Protein AF-A0A812PWH4-F1 (afdb_monomer_lite)

Sequence (261 aa):
SCRGNVSCSTFQIVESQAGTLECWQGTGYDCFQKRKEVKVRAAKRFMRGRYRVLKDLRGFEVTGLQYAFSKTALGSDVEEAVKMCNHTCLSSLQCQAWRYSTGDGCWFDRGELAYPPTTDTFIQGTEAAALVVAGAYVQRICEVPQDLHEHVATTTIMPAMSTPPLMTPPPIAEVSIPIINATALPKPVLPAAHTKADQFPSTSLPSSSSKPTTTAMPTSTLPNASHAVLPRARAGAGAHVHDAVGEADKFPGSFLRVLTS

Secondary structure (DSSP, 8-state):
-TTS-TT-SEEEEEE-TTS-EEEEEES---TTSPPTT-EEEEEEEPP-SEEEEEEE-TTEEETT-EEEEETTTTTT-HHHHHHHHHHHHHHSTT--EEEEETTTEEEE-SS-S-SS--TTTEEESSHHHHTEEEEEEEEEE----HHHHHHHTT-------PPPP--PPPP-----------PPPPPP-PPP-----PPPP--PPPP---PPP--PPPPPP-PPPPPPP--------------------------EEE---

Organism: Symbiodinium pilosum (NCBI:txid2952)

Foldseek 3Di:
DLPPDPQFFKWWFKQFPVRATWIWTDLDAPVLDDDPTIHTPDMDGDQDADKDFPDKLQQWDFPQWDDRDFLPSPNVPVVVQQVVLVSSQRSGPLWQKWWAFNPGGITIHNNRADPPHDCVGTDGDDPRSNRTPTMTGMDGDDDDPVVVVVVVVPPPPDPDDPDDDDDDDDDDDDDDDDDDDDDDDDDDDDDDDPDDDDDDDDDDDDDDDDDDDDDDDDDDDDDDDDDDDDDDDDDDDDDDDDDDDDDDDDDDPDIDIDRDD

Radius of gyration: 31.44 Å; chains: 1; bounding box: 81×88×68 Å

pLDDT: mean 73.81, std 22.72, range [28.84, 98.69]

Structure (mmCIF, N/CA/C/O backbone):
data_AF-A0A812PWH4-F1
#
_entry.id   AF-A0A812PWH4-F1
#
loop_
_atom_site.group_PDB
_atom_site.id
_atom_site.type_symbol
_atom_site.label_atom_id
_atom_site.label_alt_id
_atom_site.label_comp_id
_atom_site.label_asym_id
_atom_site.label_entity_id
_atom_site.label_seq_id
_atom_site.pdbx_PDB_ins_code
_atom_site.Cartn_x
_atom_site.Cartn_y
_atom_site.Cartn_z
_atom_site.occupancy
_atom_site.B_iso_or_equiv
_atom_site.auth_seq_id
_atom_site.auth_comp_id
_atom_site.auth_asym_id
_atom_site.auth_atom_id
_atom_site.pdbx_PDB_model_num
ATOM 1 N N . SER A 1 1 ? -22.205 -4.329 12.450 1.00 76.50 1 SER A N 1
ATOM 2 C CA . SER A 1 1 ? -21.042 -4.984 13.099 1.00 76.50 1 SER A CA 1
ATOM 3 C C . SER A 1 1 ? -19.773 -4.747 12.288 1.00 76.50 1 SER A C 1
ATOM 5 O O . SER A 1 1 ? -19.783 -5.017 11.092 1.00 76.50 1 SER A O 1
ATOM 7 N N . CYS A 1 2 ? -18.671 -4.306 12.919 1.00 80.31 2 CYS A N 1
ATOM 8 C CA . CYS A 1 2 ? -17.386 -4.073 12.234 1.00 80.31 2 CYS A CA 1
ATOM 9 C C . CYS A 1 2 ? -16.782 -5.307 11.561 1.00 80.31 2 CYS A C 1
ATOM 11 O O . CYS A 1 2 ? -15.943 -5.171 10.676 1.00 80.31 2 CYS A O 1
ATOM 13 N N . ARG A 1 3 ? -17.178 -6.506 11.992 1.00 81.00 3 ARG A N 1
ATOM 14 C CA . ARG A 1 3 ? -16.607 -7.764 11.503 1.00 81.00 3 ARG A CA 1
ATOM 15 C C . ARG A 1 3 ? -17.321 -8.317 10.269 1.00 81.00 3 ARG A C 1
ATOM 17 O O . ARG A 1 3 ? -16.759 -9.167 9.596 1.00 81.00 3 ARG A O 1
ATOM 24 N N . GLY A 1 4 ? -18.531 -7.838 9.966 1.00 84.62 4 GLY A N 1
ATOM 25 C CA . GLY A 1 4 ? -19.351 -8.383 8.876 1.00 84.62 4 GLY A CA 1
ATOM 26 C C . GLY A 1 4 ? -18.916 -7.952 7.473 1.00 84.62 4 GLY A C 1
ATOM 27 O O . GLY A 1 4 ? -19.276 -8.600 6.499 1.00 84.62 4 GLY A O 1
ATOM 28 N N . ASN A 1 5 ? -18.131 -6.877 7.349 1.00 86.12 5 ASN A N 1
ATOM 29 C CA . ASN A 1 5 ? -17.679 -6.393 6.048 1.00 86.12 5 ASN A CA 1
ATOM 30 C C . ASN A 1 5 ? -16.388 -7.110 5.630 1.00 86.12 5 ASN A C 1
ATOM 32 O O . ASN A 1 5 ? -15.294 -6.802 6.111 1.00 86.12 5 ASN A O 1
ATOM 36 N N . VAL A 1 6 ? -16.512 -8.068 4.712 1.00 83.75 6 VAL A N 1
ATOM 37 C CA . VAL A 1 6 ? -15.368 -8.823 4.183 1.00 83.75 6 VAL A CA 1
ATOM 38 C C . VAL A 1 6 ? -14.479 -8.021 3.221 1.00 83.75 6 VAL A C 1
ATOM 40 O O . VAL A 1 6 ? -13.374 -8.446 2.905 1.00 83.75 6 VAL A O 1
ATOM 43 N N . SER A 1 7 ? -14.904 -6.842 2.788 1.00 84.69 7 SER A N 1
ATOM 44 C CA . SER A 1 7 ? -14.081 -5.956 1.956 1.00 84.69 7 SER A CA 1
ATOM 45 C C . SER A 1 7 ? -13.319 -4.927 2.793 1.00 84.69 7 SER A C 1
ATOM 47 O O . SER A 1 7 ? -12.415 -4.257 2.305 1.00 84.69 7 SER A O 1
ATOM 49 N N . CYS A 1 8 ? -13.659 -4.803 4.077 1.00 86.69 8 CYS A N 1
ATOM 50 C CA . CYS A 1 8 ? -13.021 -3.868 4.986 1.00 86.69 8 CYS A CA 1
ATOM 51 C C . CYS A 1 8 ? -11.593 -4.326 5.326 1.00 86.69 8 CYS A C 1
ATOM 53 O O . CYS A 1 8 ? -11.388 -5.447 5.813 1.00 86.69 8 CYS A O 1
ATOM 55 N N . SER A 1 9 ? -10.618 -3.449 5.076 1.00 90.44 9 SER A N 1
ATOM 56 C CA . SER A 1 9 ? -9.197 -3.664 5.367 1.00 90.44 9 SER A CA 1
ATOM 57 C C . SER A 1 9 ? -8.823 -3.254 6.793 1.00 90.44 9 SER A C 1
ATOM 59 O O . SER A 1 9 ? -8.031 -3.935 7.449 1.00 90.44 9 SER A O 1
ATOM 61 N N . THR A 1 10 ? -9.426 -2.183 7.317 1.00 90.75 10 THR A N 1
ATOM 62 C CA . THR A 1 10 ? -9.240 -1.716 8.699 1.00 90.75 10 THR A CA 1
ATOM 63 C C . THR A 1 10 ? -10.556 -1.273 9.321 1.00 90.75 10 THR A C 1
ATOM 65 O O . THR A 1 10 ? -11.392 -0.663 8.651 1.00 90.75 10 THR A O 1
ATOM 68 N N . PHE A 1 11 ? -10.721 -1.530 10.619 1.00 91.44 11 PHE A N 1
ATOM 69 C CA . PHE A 1 11 ? -11.821 -0.968 11.397 1.00 91.44 11 PHE A CA 1
ATOM 70 C C . PHE A 1 11 ? -11.324 -0.274 12.659 1.00 91.44 11 PHE A C 1
ATOM 72 O O . PHE A 1 11 ? -10.281 -0.622 13.223 1.00 91.44 11 PHE A O 1
ATOM 79 N N . GLN A 1 12 ? -12.132 0.668 13.125 1.00 92.06 12 GLN A N 1
ATOM 80 C CA . GLN A 1 12 ? -12.004 1.324 14.414 1.00 92.06 12 GLN A CA 1
ATOM 81 C C . GLN A 1 12 ? -13.365 1.295 15.110 1.00 92.06 12 GLN A C 1
ATOM 83 O O . GLN A 1 12 ? -14.394 1.564 14.492 1.00 92.06 12 GLN A O 1
ATOM 88 N N . ILE A 1 13 ? -13.365 0.939 16.390 1.00 92.88 13 ILE A N 1
ATOM 89 C CA . ILE A 1 13 ? -14.500 1.141 17.285 1.00 92.88 13 ILE A CA 1
ATOM 90 C C . ILE A 1 13 ? -14.214 2.430 18.026 1.00 92.88 13 ILE A C 1
ATOM 92 O O . ILE A 1 13 ? -13.211 2.530 18.742 1.00 92.88 13 ILE A O 1
ATOM 96 N N . VAL A 1 14 ? -15.083 3.407 17.838 1.00 92.88 14 VAL A N 1
ATOM 97 C CA . VAL A 1 14 ? -14.929 4.729 18.422 1.00 92.88 14 VAL A CA 1
ATOM 98 C C . VAL A 1 14 ? -16.104 5.044 19.323 1.00 92.88 14 VAL A C 1
ATOM 100 O O . VAL A 1 14 ? -17.229 4.659 19.038 1.00 92.88 14 VAL A O 1
ATOM 103 N N . GLU A 1 15 ? -15.847 5.729 20.423 1.00 94.62 15 GLU A N 1
ATOM 104 C CA . GLU A 1 15 ? -16.891 6.277 21.277 1.00 94.62 15 GLU A CA 1
ATOM 105 C C . GLU A 1 15 ? -17.078 7.748 20.914 1.00 94.62 15 GLU A C 1
ATOM 107 O O . GLU A 1 15 ? -16.128 8.539 20.958 1.00 94.62 15 GLU A O 1
ATOM 112 N N . SER A 1 16 ? -18.296 8.085 20.500 1.00 90.25 16 SER A N 1
ATOM 113 C CA . SER A 1 16 ? -18.713 9.463 20.242 1.00 90.25 16 SER A CA 1
ATOM 114 C C . SER A 1 16 ? -18.805 10.263 21.545 1.00 90.25 16 SER A C 1
ATOM 116 O O . SER A 1 16 ? -18.855 9.699 22.639 1.00 90.25 16 SER A O 1
ATOM 118 N N . GLN A 1 17 ? -18.906 11.589 21.438 1.00 90.00 17 GLN A N 1
ATOM 119 C CA . GLN A 1 17 ? -19.144 12.463 22.596 1.00 90.00 17 GLN A CA 1
ATOM 120 C C . GLN A 1 17 ? -20.431 12.104 23.362 1.00 90.00 17 GLN A C 1
ATOM 122 O O . GLN A 1 17 ? -20.500 12.299 24.570 1.00 90.00 17 GLN A O 1
ATOM 127 N N . ALA A 1 18 ? -21.423 11.518 22.681 1.00 91.06 18 ALA A N 1
ATOM 128 C CA . ALA A 1 18 ? -22.667 11.034 23.279 1.00 91.06 18 ALA A CA 1
ATOM 129 C C . ALA A 1 18 ? -22.530 9.667 23.988 1.00 91.06 18 ALA A C 1
ATOM 131 O O . ALA A 1 18 ? -23.535 9.073 24.366 1.00 91.06 18 ALA A O 1
ATOM 132 N N . GLY A 1 19 ? -21.317 9.110 24.108 1.00 91.94 19 GLY A N 1
ATOM 133 C CA . GLY A 1 19 ? -21.075 7.792 24.710 1.00 91.94 19 GLY A CA 1
ATOM 134 C C . GLY A 1 19 ? -21.525 6.608 23.846 1.00 91.94 19 GLY A C 1
ATOM 135 O O . GLY A 1 19 ? -21.457 5.460 24.277 1.00 91.94 19 GLY A O 1
ATOM 136 N N . THR A 1 20 ? -21.980 6.859 22.616 1.00 92.69 20 THR A N 1
ATOM 137 C CA . THR A 1 20 ? -22.391 5.799 21.686 1.00 92.69 20 THR A CA 1
ATOM 138 C C . THR A 1 20 ? -21.171 5.227 20.977 1.00 92.69 20 THR A C 1
ATOM 140 O O . THR A 1 20 ? -20.333 5.989 20.481 1.00 92.69 20 THR A O 1
ATOM 143 N N . LEU A 1 21 ? -21.085 3.895 20.910 1.00 93.81 21 LEU A N 1
ATOM 144 C CA . LEU A 1 21 ? -20.061 3.193 20.141 1.00 93.81 21 LEU A CA 1
ATOM 145 C C . LEU A 1 21 ? -20.423 3.175 18.655 1.00 93.81 21 LEU A C 1
ATOM 147 O O . LEU A 1 21 ? -21.501 2.735 18.267 1.00 93.81 21 LEU A O 1
ATOM 151 N N . GLU A 1 22 ? -19.487 3.605 17.821 1.00 92.25 22 GLU A N 1
ATOM 152 C CA . GLU A 1 22 ? -19.606 3.593 16.371 1.00 92.25 22 GLU A CA 1
ATOM 153 C C . GLU A 1 22 ? -18.530 2.716 15.744 1.00 92.25 22 GLU A C 1
ATOM 155 O O . GLU A 1 22 ? -17.401 2.610 16.233 1.00 92.25 22 GLU A O 1
ATOM 160 N N . CYS A 1 23 ? -18.885 2.109 14.615 1.00 91.88 23 CYS A N 1
ATOM 161 C CA . CYS A 1 23 ? -17.965 1.337 13.807 1.00 91.88 23 CYS A CA 1
ATOM 162 C C . CYS A 1 23 ? -17.531 2.131 12.580 1.00 91.88 23 CYS A C 1
ATOM 164 O O . CYS A 1 23 ? -18.340 2.406 11.691 1.00 91.88 23 CYS A O 1
ATOM 166 N N . TRP A 1 24 ? -16.251 2.470 12.509 1.00 90.06 24 TRP A N 1
ATOM 167 C CA . TRP A 1 24 ? -15.673 3.157 11.363 1.00 90.06 24 TRP A CA 1
ATOM 168 C C . TRP A 1 24 ? -14.824 2.171 10.572 1.00 90.06 24 TRP A C 1
ATOM 170 O O . TRP A 1 24 ? -13.973 1.477 11.129 1.00 90.06 24 TRP A O 1
ATOM 180 N N . GLN A 1 25 ? -15.072 2.089 9.269 1.00 90.81 25 GLN A N 1
ATOM 181 C CA . GLN A 1 25 ? -14.393 1.173 8.359 1.00 90.81 25 GLN A CA 1
ATOM 182 C C . GLN A 1 25 ? -13.765 1.952 7.208 1.00 90.81 25 GLN A C 1
ATOM 184 O O . GLN A 1 25 ? -14.356 2.908 6.707 1.00 90.81 25 GLN A O 1
ATOM 189 N N . GLY A 1 26 ? -12.583 1.530 6.769 1.00 87.88 26 GLY A N 1
ATOM 190 C CA . GLY A 1 26 ? -11.922 2.136 5.617 1.00 87.88 26 GLY A CA 1
ATOM 191 C C . GLY A 1 26 ? -10.510 1.607 5.406 1.00 87.88 26 GLY A C 1
ATOM 192 O O . GLY A 1 26 ? -10.118 0.602 6.000 1.00 87.88 26 GLY A O 1
ATOM 193 N N . THR A 1 27 ? -9.743 2.301 4.569 1.00 81.81 27 THR A N 1
ATOM 194 C CA . THR A 1 27 ? -8.345 1.951 4.258 1.00 81.81 27 THR A CA 1
ATOM 195 C C . THR A 1 27 ? -7.344 2.517 5.269 1.00 81.81 27 THR A C 1
ATOM 197 O O . THR A 1 27 ? -6.222 2.022 5.363 1.00 81.81 27 THR A O 1
ATOM 200 N N . GLY A 1 28 ? -7.785 3.498 6.068 1.00 73.19 28 GLY A N 1
ATOM 201 C CA . GLY A 1 28 ? -6.992 4.140 7.114 1.00 73.19 28 GLY A CA 1
ATOM 202 C C . GLY A 1 28 ? -5.976 5.131 6.551 1.00 73.19 28 GLY A C 1
ATOM 203 O O . GLY A 1 28 ? -4.781 4.867 6.599 1.00 73.19 28 GLY A O 1
ATOM 204 N N . TYR A 1 29 ? -6.456 6.265 6.033 1.00 66.12 29 TYR A N 1
ATOM 205 C CA . TYR A 1 29 ? -5.603 7.416 5.716 1.00 66.12 29 TYR A CA 1
ATOM 206 C C . TYR A 1 29 ? -5.370 8.264 6.970 1.00 66.12 29 TYR A C 1
ATOM 208 O O . TYR A 1 29 ? -6.230 8.311 7.858 1.00 66.12 29 TYR A O 1
ATOM 216 N N . ASP A 1 30 ? -4.201 8.904 7.043 1.00 68.75 30 ASP A N 1
ATOM 217 C CA . ASP A 1 30 ? -3.825 9.838 8.112 1.00 68.75 30 ASP A CA 1
ATOM 218 C C . ASP A 1 30 ? -3.951 9.270 9.533 1.00 68.75 30 ASP A C 1
ATOM 220 O O . ASP A 1 30 ? -4.338 9.962 10.477 1.00 68.75 30 ASP A O 1
ATOM 224 N N . CYS A 1 31 ? -3.595 7.995 9.721 1.00 69.00 31 CYS A N 1
ATOM 225 C CA . CYS A 1 31 ? -3.653 7.343 11.034 1.00 69.00 31 CYS A CA 1
ATOM 226 C C . CYS A 1 31 ? -2.794 8.026 12.116 1.00 69.00 31 CYS A C 1
ATOM 228 O O . CYS A 1 31 ? -3.009 7.777 13.299 1.00 69.00 31 CYS A O 1
ATOM 230 N N . PHE A 1 32 ? -1.846 8.879 11.727 1.00 71.19 32 PHE A N 1
ATOM 231 C CA . PHE A 1 32 ? -0.920 9.566 12.633 1.00 71.19 32 PHE A CA 1
ATOM 232 C C . PHE A 1 32 ? -1.446 10.910 13.136 1.00 71.19 32 PHE A C 1
ATOM 234 O O . PHE A 1 32 ? -0.879 11.487 14.064 1.00 71.19 32 PHE A O 1
ATOM 241 N N . GLN A 1 33 ? -2.533 11.422 12.557 1.00 76.06 33 GLN A N 1
ATOM 242 C CA . GLN A 1 33 ? -3.114 12.676 13.009 1.00 76.06 33 GLN A CA 1
ATOM 243 C C . GLN A 1 33 ? -3.989 12.437 14.244 1.00 76.06 33 GLN A C 1
ATOM 245 O O . GLN A 1 33 ? -4.931 11.639 14.226 1.00 76.06 33 GLN A O 1
ATOM 250 N N . LYS A 1 34 ? -3.692 13.149 15.339 1.00 76.44 34 LYS A N 1
ATOM 251 C CA . LYS A 1 34 ? -4.542 13.134 16.537 1.00 76.44 34 LYS A CA 1
ATOM 252 C C . LYS A 1 34 ? -5.910 13.722 16.190 1.00 76.44 34 LYS A C 1
ATOM 254 O O . LYS A 1 34 ? -6.017 14.900 15.863 1.00 76.44 34 LYS A O 1
ATOM 259 N N . ARG A 1 35 ? -6.964 12.919 16.326 1.00 80.19 35 ARG A N 1
ATOM 260 C CA . ARG A 1 35 ? -8.353 13.379 16.194 1.00 80.19 35 ARG A CA 1
ATOM 261 C C . ARG A 1 35 ? -8.812 13.928 17.542 1.00 80.19 35 ARG A C 1
ATOM 263 O O . ARG A 1 35 ? -8.756 13.211 18.537 1.00 80.19 35 ARG A O 1
ATOM 270 N N . LYS A 1 36 ? -9.237 15.194 17.590 1.00 79.62 36 LYS A N 1
ATOM 271 C CA . LYS A 1 36 ? -9.548 15.888 18.855 1.00 79.62 36 LYS A CA 1
ATOM 272 C C . LYS A 1 36 ? -10.867 15.453 19.513 1.00 79.62 36 LYS A C 1
ATOM 274 O O . LYS A 1 36 ? -11.106 15.811 20.656 1.00 79.62 36 LYS A O 1
ATOM 279 N N . GLU A 1 37 ? -11.695 14.657 18.840 1.00 83.06 37 GLU A N 1
ATOM 280 C CA . GLU A 1 37 ? -13.106 14.483 19.231 1.00 83.06 37 GLU A CA 1
ATOM 281 C C . GLU A 1 37 ? -13.564 13.025 19.330 1.00 83.06 37 GLU A C 1
ATOM 283 O O . GLU A 1 37 ? -14.751 12.752 19.491 1.00 83.06 37 GLU A O 1
ATOM 288 N N . VAL A 1 38 ? -12.640 12.070 19.213 1.00 85.56 38 VAL A N 1
ATOM 289 C CA . VAL A 1 38 ? -12.999 10.662 19.046 1.00 85.56 38 VAL A CA 1
ATOM 290 C C . VAL A 1 38 ? -12.131 9.786 19.938 1.00 85.56 38 VAL A C 1
ATOM 292 O O . VAL A 1 38 ? -10.911 9.731 19.771 1.00 85.56 38 VAL A O 1
ATOM 295 N N . LYS A 1 39 ? -12.755 9.062 20.873 1.00 91.81 39 LYS A N 1
ATOM 296 C CA . LYS A 1 39 ? -12.049 8.104 21.729 1.00 91.81 39 LYS A CA 1
ATOM 297 C C . LYS A 1 39 ? -12.045 6.734 21.062 1.00 91.81 39 LYS A C 1
ATOM 299 O O . LYS A 1 39 ? -13.045 6.019 21.063 1.00 91.81 39 LYS A O 1
ATOM 304 N N . VAL A 1 40 ? -10.905 6.359 20.484 1.00 91.62 40 VAL A N 1
ATOM 305 C CA . VAL A 1 40 ? -10.718 5.029 19.890 1.00 91.62 40 VAL A CA 1
ATOM 306 C C . VAL A 1 40 ? -10.685 3.989 21.011 1.00 91.62 40 VAL A C 1
ATOM 308 O O . VAL A 1 40 ? -9.799 4.005 21.862 1.00 91.62 40 VAL A O 1
ATOM 311 N N . ARG A 1 41 ? -11.666 3.084 21.021 1.00 94.19 41 ARG A N 1
ATOM 312 C CA . ARG A 1 41 ? -11.773 1.981 21.988 1.00 94.19 41 ARG A CA 1
ATOM 313 C C . ARG A 1 41 ? -11.060 0.726 21.501 1.00 94.19 41 ARG A C 1
ATOM 315 O O . ARG A 1 41 ? -10.475 0.006 22.301 1.00 94.19 41 ARG A O 1
ATOM 322 N N . ALA A 1 42 ? -11.101 0.472 20.197 1.00 92.31 42 ALA A N 1
ATOM 323 C CA . ALA A 1 42 ? -10.371 -0.617 19.565 1.00 92.31 42 ALA A CA 1
ATOM 324 C C . ALA A 1 42 ? -10.067 -0.270 18.108 1.00 92.31 42 ALA A C 1
ATOM 326 O O . ALA A 1 42 ? -10.841 0.424 17.455 1.00 92.31 42 ALA A O 1
ATOM 327 N N . ALA A 1 43 ? -8.974 -0.800 17.574 1.00 90.38 43 ALA A N 1
ATOM 328 C CA . ALA A 1 43 ? -8.655 -0.716 16.158 1.00 90.38 43 ALA A CA 1
ATOM 329 C C . ALA A 1 43 ? -7.942 -1.993 15.728 1.00 90.38 43 ALA A C 1
ATOM 331 O O . ALA A 1 43 ? -7.160 -2.559 16.493 1.00 90.38 43 ALA A O 1
ATOM 332 N N . LYS A 1 44 ? -8.213 -2.465 14.512 1.00 89.06 44 LYS A N 1
ATOM 333 C CA . LYS A 1 44 ? -7.495 -3.609 13.947 1.00 89.06 44 LYS A CA 1
ATOM 334 C C . LYS A 1 44 ? -7.498 -3.547 12.425 1.00 89.06 44 LYS A C 1
ATOM 336 O O . LYS A 1 44 ? -8.443 -3.067 11.798 1.00 89.06 44 LYS A O 1
ATOM 341 N N . ARG A 1 45 ? -6.423 -4.074 11.845 1.00 88.50 45 ARG A N 1
ATOM 342 C CA . ARG A 1 45 ? -6.270 -4.331 10.413 1.00 88.50 45 ARG A CA 1
ATOM 343 C C . ARG A 1 45 ? -6.498 -5.820 10.152 1.00 88.50 45 ARG A C 1
ATOM 345 O O . ARG A 1 45 ? -6.024 -6.662 10.916 1.00 88.50 45 ARG A O 1
ATOM 352 N N . PHE A 1 46 ? -7.247 -6.148 9.107 1.00 87.12 46 PHE A N 1
ATOM 353 C CA . PHE A 1 46 ? -7.480 -7.532 8.709 1.00 87.12 46 PHE A CA 1
ATOM 354 C C . PHE A 1 46 ? -6.460 -7.938 7.656 1.00 87.12 46 PHE A C 1
ATOM 356 O O . PHE A 1 46 ? -6.461 -7.397 6.559 1.00 87.12 46 PHE A O 1
ATOM 363 N N . MET A 1 47 ? -5.618 -8.914 7.978 1.00 83.31 47 MET A N 1
ATOM 364 C CA . MET A 1 47 ? -4.816 -9.623 6.983 1.00 83.31 47 MET A CA 1
ATOM 365 C C . MET A 1 47 ? -5.646 -10.806 6.499 1.00 83.31 47 MET A C 1
ATOM 367 O O . MET A 1 47 ? -6.095 -11.613 7.314 1.00 83.31 47 MET A O 1
ATOM 371 N N . ARG A 1 48 ? -5.922 -10.873 5.196 1.00 80.00 48 ARG A N 1
ATOM 372 C CA . ARG A 1 48 ? -6.814 -11.887 4.623 1.00 80.00 48 ARG A CA 1
ATOM 373 C C . ARG A 1 48 ? -6.039 -12.852 3.741 1.00 80.00 48 ARG A C 1
ATOM 375 O O . ARG A 1 48 ? -5.467 -12.438 2.731 1.00 80.00 48 ARG A O 1
ATOM 382 N N . GLY A 1 49 ? -6.106 -14.125 4.118 1.00 85.69 49 GLY A N 1
ATOM 383 C CA . GLY A 1 49 ? -5.528 -15.235 3.373 1.00 85.69 49 GLY A CA 1
ATOM 384 C C . GLY A 1 49 ? -4.005 -15.207 3.322 1.00 85.69 49 GLY A C 1
ATOM 385 O O . GLY A 1 49 ? -3.336 -14.432 4.010 1.00 85.69 49 GLY A O 1
ATOM 386 N N . ARG A 1 50 ? -3.469 -16.078 2.472 1.00 91.56 50 ARG A N 1
ATOM 387 C CA . ARG A 1 50 ? -2.048 -16.120 2.139 1.00 91.56 50 ARG A CA 1
ATOM 388 C C . ARG A 1 50 ? -1.801 -15.374 0.842 1.00 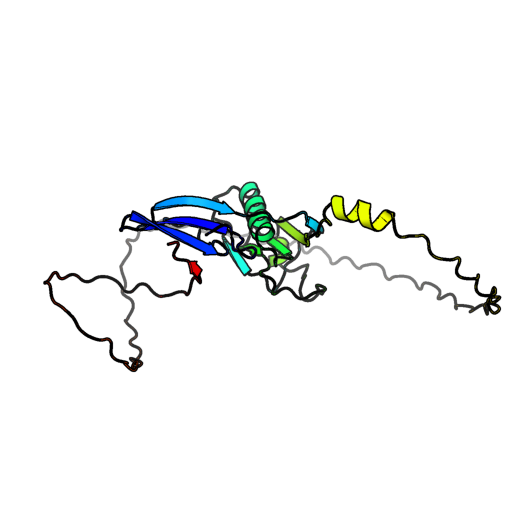91.56 50 ARG A C 1
ATOM 390 O O . ARG A 1 50 ? -2.700 -15.154 0.029 1.00 91.56 50 ARG A O 1
ATOM 397 N N . TYR A 1 51 ? -0.554 -14.992 0.648 1.00 95.25 51 TYR A N 1
ATOM 398 C CA . TYR A 1 51 ? -0.099 -14.360 -0.574 1.00 95.25 51 TYR A CA 1
ATOM 399 C C . TYR A 1 51 ? 1.265 -14.922 -0.952 1.00 95.25 51 TYR A C 1
ATOM 401 O O . TYR A 1 51 ? 1.977 -15.481 -0.116 1.00 95.25 51 TYR A O 1
ATOM 409 N N . ARG A 1 52 ? 1.623 -14.751 -2.219 1.00 96.12 52 ARG A N 1
ATOM 410 C CA . ARG A 1 52 ? 2.983 -14.941 -2.713 1.00 96.12 52 ARG A CA 1
ATOM 411 C C . ARG A 1 52 ? 3.453 -13.677 -3.410 1.00 96.12 52 ARG A C 1
ATOM 413 O O . ARG A 1 52 ? 2.652 -12.961 -4.012 1.00 96.12 52 ARG A O 1
ATOM 420 N N . VAL A 1 53 ? 4.750 -13.419 -3.330 1.00 97.69 53 VAL A N 1
ATOM 421 C CA . VAL A 1 53 ? 5.397 -12.356 -4.097 1.00 97.69 53 VAL A CA 1
ATOM 422 C C . VAL A 1 53 ? 5.690 -12.905 -5.489 1.00 97.69 53 VAL A C 1
ATOM 424 O O . VAL A 1 53 ? 6.365 -13.921 -5.621 1.00 97.69 53 VAL A O 1
ATOM 427 N N . LEU A 1 54 ? 5.144 -12.255 -6.514 1.00 97.06 54 LEU A N 1
ATOM 428 C CA . LEU A 1 54 ? 5.411 -12.571 -7.916 1.00 97.06 54 LEU A CA 1
ATOM 429 C C . LEU A 1 54 ? 6.652 -11.839 -8.433 1.00 97.06 54 LEU A C 1
ATOM 431 O O . LEU A 1 54 ? 7.358 -12.369 -9.287 1.00 97.06 54 LEU A O 1
ATOM 435 N N . LYS A 1 55 ? 6.912 -10.624 -7.932 1.00 97.75 55 LYS A N 1
ATOM 436 C CA . LYS A 1 55 ? 8.073 -9.815 -8.317 1.00 97.75 55 LYS A CA 1
ATOM 437 C C . LYS A 1 55 ? 8.476 -8.842 -7.210 1.00 97.75 55 LYS A C 1
ATOM 439 O O . LYS A 1 55 ? 7.613 -8.217 -6.596 1.00 97.75 55 LYS A O 1
ATOM 444 N N . ASP A 1 56 ? 9.781 -8.711 -6.997 1.00 98.38 56 ASP A N 1
ATOM 445 C CA . ASP A 1 56 ? 10.389 -7.649 -6.191 1.00 98.38 56 ASP A CA 1
ATOM 446 C C . ASP A 1 56 ? 10.399 -6.339 -6.995 1.00 98.38 56 ASP A C 1
ATOM 448 O O . ASP A 1 56 ? 10.824 -6.326 -8.153 1.00 98.38 56 ASP A O 1
ATOM 452 N N . LEU A 1 57 ? 9.891 -5.261 -6.396 1.00 98.56 57 LEU A N 1
ATOM 453 C CA . LEU A 1 57 ? 9.745 -3.950 -7.036 1.00 98.56 57 LEU A CA 1
ATOM 454 C C . LEU A 1 57 ? 10.806 -2.933 -6.593 1.00 98.56 57 LEU A C 1
ATOM 456 O O . LEU A 1 57 ? 10.654 -1.741 -6.852 1.00 98.56 57 LEU A O 1
ATOM 460 N N . ARG A 1 58 ? 11.896 -3.364 -5.950 1.00 98.69 58 ARG A N 1
ATOM 461 C CA . ARG A 1 58 ? 13.071 -2.498 -5.754 1.00 98.69 58 ARG A CA 1
ATOM 462 C C . ARG A 1 58 ? 13.583 -1.980 -7.098 1.00 98.69 58 ARG A C 1
ATOM 464 O O . ARG A 1 58 ? 13.802 -2.762 -8.022 1.00 98.69 58 ARG A O 1
ATOM 471 N N . GLY A 1 59 ? 13.771 -0.665 -7.206 1.00 98.19 59 GLY A N 1
ATOM 472 C CA . GLY A 1 59 ? 14.181 -0.040 -8.466 1.00 98.19 59 GLY A CA 1
ATOM 473 C C .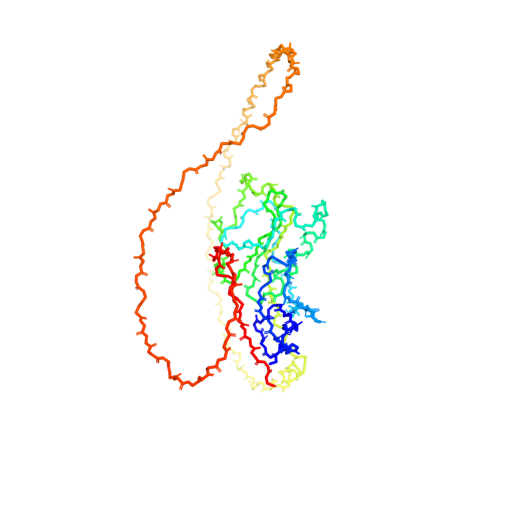 GLY A 1 59 ? 13.075 0.058 -9.527 1.00 98.19 59 GLY A C 1
ATOM 474 O O . GLY A 1 59 ? 13.399 0.248 -10.699 1.00 98.19 59 GLY A O 1
ATOM 475 N N . PHE A 1 60 ? 11.799 -0.102 -9.152 1.00 98.56 60 PHE A N 1
ATOM 476 C CA . PHE A 1 60 ? 10.650 0.103 -10.038 1.00 98.56 60 PHE A CA 1
ATOM 477 C C . PHE A 1 60 ? 9.751 1.223 -9.524 1.00 98.56 60 PHE A C 1
ATOM 479 O O . PHE A 1 60 ? 9.270 1.199 -8.390 1.00 98.56 60 PHE A O 1
ATOM 486 N N . GLU A 1 61 ? 9.442 2.157 -10.408 1.00 97.44 61 GLU A N 1
ATOM 487 C CA . GLU A 1 61 ? 8.295 3.034 -10.271 1.00 97.44 61 GLU A CA 1
ATOM 488 C C . GLU A 1 61 ? 7.055 2.300 -10.787 1.00 97.44 61 GLU A C 1
ATOM 490 O O . GLU A 1 61 ? 7.079 1.669 -11.843 1.00 97.44 61 GLU A O 1
ATOM 495 N N . VAL A 1 62 ? 5.969 2.354 -10.019 1.00 97.69 62 VAL A N 1
ATOM 496 C CA . VAL A 1 62 ? 4.696 1.750 -10.416 1.00 97.69 62 VAL A CA 1
ATOM 497 C C . VAL A 1 62 ? 3.644 2.837 -10.514 1.00 97.69 62 VAL A C 1
ATOM 499 O O . VAL A 1 62 ? 3.354 3.512 -9.521 1.00 97.69 62 VAL A O 1
ATOM 502 N N . THR A 1 63 ? 3.089 3.007 -11.710 1.00 97.38 63 THR A N 1
ATOM 503 C CA . THR A 1 63 ? 2.029 3.983 -11.982 1.00 97.38 63 THR A CA 1
ATOM 504 C C . THR A 1 63 ? 0.670 3.465 -11.514 1.00 97.38 63 THR A C 1
ATOM 506 O O . THR A 1 63 ? 0.448 2.256 -11.461 1.00 97.38 63 THR A O 1
ATOM 509 N N . GLY A 1 64 ? -0.266 4.368 -11.210 1.00 95.00 64 GLY A N 1
ATOM 510 C CA . GLY A 1 64 ? -1.623 3.991 -10.787 1.00 95.00 64 GLY A CA 1
ATOM 511 C C . GLY A 1 64 ? -1.716 3.475 -9.347 1.00 95.00 64 GLY A C 1
ATOM 512 O O . GLY A 1 64 ? -2.755 2.964 -8.940 1.00 95.00 64 GLY A O 1
ATOM 513 N N . LEU A 1 65 ? -0.644 3.608 -8.560 1.00 96.75 65 LEU A N 1
ATOM 514 C CA . LEU A 1 65 ? -0.709 3.389 -7.119 1.00 96.75 65 LEU A CA 1
ATOM 515 C C . LEU A 1 65 ? -1.296 4.609 -6.409 1.00 96.75 65 LEU A C 1
ATOM 517 O O . LEU A 1 65 ? -1.191 5.744 -6.867 1.00 96.75 65 LEU A O 1
ATOM 521 N N . GLN A 1 66 ? -1.856 4.362 -5.234 1.00 95.62 66 GLN A N 1
ATOM 522 C CA . GLN A 1 66 ? -2.450 5.361 -4.361 1.00 95.62 66 GLN A CA 1
ATOM 523 C C . GLN A 1 66 ? -1.536 5.618 -3.169 1.00 95.62 66 GLN A C 1
ATOM 525 O O . GLN A 1 66 ? -0.960 4.696 -2.584 1.00 95.62 66 GLN A O 1
ATOM 530 N N . TYR A 1 67 ? -1.404 6.889 -2.812 1.00 94.94 67 TYR A N 1
ATOM 531 C CA . TYR A 1 67 ? -0.557 7.326 -1.713 1.00 94.94 67 TYR A CA 1
ATOM 532 C C . TYR A 1 67 ? -1.159 6.924 -0.362 1.00 94.94 67 TYR A C 1
ATOM 534 O O . TYR A 1 67 ? -2.336 7.174 -0.100 1.00 94.94 67 TYR A O 1
ATOM 542 N N . ALA A 1 68 ? -0.356 6.311 0.510 1.00 93.62 68 ALA A N 1
ATOM 543 C CA . ALA A 1 68 ? -0.778 5.939 1.860 1.00 93.62 68 ALA A CA 1
ATOM 544 C C . ALA A 1 68 ? -0.256 6.909 2.924 1.00 93.62 68 ALA A C 1
ATOM 546 O O . ALA A 1 68 ? -1.032 7.392 3.748 1.00 93.62 68 ALA A O 1
ATOM 547 N N . PHE A 1 69 ? 1.058 7.150 2.944 1.00 94.50 69 PHE A N 1
ATOM 548 C CA . PHE A 1 69 ? 1.718 7.992 3.942 1.00 94.50 69 PHE A CA 1
ATOM 549 C C . PHE A 1 69 ? 3.110 8.440 3.483 1.00 94.50 69 PHE A C 1
ATOM 551 O O . PHE A 1 69 ? 3.748 7.779 2.661 1.00 94.50 69 PHE A O 1
ATOM 558 N N . SER A 1 70 ? 3.590 9.546 4.056 1.00 95.31 70 SER A N 1
ATOM 559 C CA . SER A 1 70 ? 4.874 10.154 3.694 1.00 95.31 70 SER A CA 1
ATOM 560 C C . SER A 1 70 ? 6.047 9.367 4.258 1.00 95.31 70 SER A C 1
ATOM 562 O O . SER A 1 70 ? 5.939 8.706 5.291 1.00 95.31 70 SER A O 1
ATOM 564 N N . LYS A 1 71 ? 7.229 9.553 3.668 1.00 95.44 71 LYS A N 1
ATOM 565 C CA . LYS A 1 71 ? 8.496 9.061 4.238 1.00 95.44 71 LYS A CA 1
ATOM 566 C C . LYS A 1 71 ? 8.774 9.519 5.679 1.00 95.44 71 LYS A C 1
ATOM 568 O O . LYS A 1 71 ? 9.579 8.909 6.364 1.00 95.44 71 LYS A O 1
ATOM 573 N N . THR A 1 72 ? 8.140 10.603 6.131 1.00 93.88 72 THR A N 1
ATOM 574 C CA . THR A 1 72 ? 8.326 11.177 7.474 1.00 93.88 72 THR A CA 1
ATOM 575 C C . THR A 1 72 ? 7.310 10.676 8.498 1.00 93.88 72 THR A C 1
ATOM 577 O O . THR A 1 72 ? 7.439 10.999 9.677 1.00 93.88 72 THR A O 1
ATOM 580 N N . ALA A 1 73 ? 6.306 9.893 8.085 1.00 89.12 73 ALA A N 1
ATOM 581 C CA . ALA A 1 73 ? 5.199 9.480 8.949 1.00 89.12 73 ALA A CA 1
ATOM 582 C C . ALA A 1 73 ? 5.645 8.673 10.181 1.00 89.12 73 ALA A C 1
ATOM 584 O O . ALA A 1 73 ? 4.986 8.722 11.217 1.00 89.12 73 ALA A O 1
ATOM 585 N N . LEU A 1 74 ? 6.772 7.965 10.078 1.00 89.38 74 LEU A N 1
ATOM 586 C CA . LEU A 1 74 ? 7.366 7.164 11.154 1.00 89.38 74 LEU A CA 1
ATOM 587 C C . LEU A 1 74 ? 8.750 7.681 11.576 1.00 89.38 74 LEU A C 1
ATOM 589 O O . LEU A 1 74 ? 9.569 6.943 12.117 1.00 89.38 74 LEU A O 1
ATOM 593 N N . GLY A 1 75 ? 9.033 8.961 11.322 1.00 90.19 75 GLY A N 1
ATOM 594 C CA . GLY A 1 75 ? 10.349 9.536 11.586 1.00 90.19 75 GLY A CA 1
ATOM 595 C C . GLY A 1 75 ? 11.422 8.936 10.675 1.00 90.19 75 GLY A C 1
ATOM 596 O O . GLY A 1 75 ? 11.248 8.898 9.460 1.00 90.19 75 GLY A O 1
ATOM 597 N N . SER A 1 76 ? 12.546 8.510 11.255 1.00 93.19 76 SER A N 1
ATOM 598 C CA . SER A 1 76 ? 13.696 7.949 10.529 1.00 93.19 76 SER A CA 1
ATOM 599 C C . SER A 1 76 ? 13.700 6.417 10.441 1.00 93.19 76 SER A C 1
ATOM 601 O O . SER A 1 76 ? 14.667 5.848 9.938 1.00 93.19 76 SER A O 1
ATOM 603 N N . ASP A 1 77 ? 12.662 5.741 10.940 1.00 96.25 77 ASP A N 1
ATOM 604 C CA . ASP A 1 77 ? 12.587 4.278 10.944 1.00 96.25 77 ASP A CA 1
ATOM 605 C C . ASP A 1 77 ? 12.072 3.743 9.599 1.00 96.25 77 ASP A C 1
ATOM 607 O O . ASP A 1 77 ? 10.872 3.583 9.358 1.00 96.25 77 ASP A O 1
ATOM 611 N N . VAL A 1 78 ? 13.013 3.505 8.684 1.00 96.50 78 VAL A N 1
ATOM 612 C CA . VAL A 1 78 ? 12.721 2.997 7.339 1.00 96.50 78 VAL A CA 1
ATOM 613 C C . VAL A 1 78 ? 12.185 1.566 7.380 1.00 96.50 78 VAL A C 1
ATOM 615 O O . VAL A 1 78 ? 11.314 1.228 6.580 1.00 96.50 78 VAL A O 1
ATOM 618 N N . GLU A 1 79 ? 12.674 0.724 8.289 1.00 97.50 79 GLU A N 1
ATOM 619 C CA . GLU A 1 79 ? 12.265 -0.680 8.359 1.00 97.50 79 GLU A CA 1
ATOM 620 C C . GLU A 1 79 ? 10.797 -0.797 8.784 1.00 97.50 79 GLU A C 1
ATOM 622 O O . GLU A 1 79 ? 10.002 -1.472 8.116 1.00 97.50 79 GLU A O 1
ATOM 627 N N . GLU A 1 80 ? 10.404 -0.061 9.825 1.00 96.31 80 GLU A N 1
ATOM 628 C CA . GLU A 1 80 ? 9.010 -0.011 10.260 1.00 96.31 80 GLU A CA 1
ATOM 629 C C . GLU A 1 80 ? 8.113 0.612 9.177 1.00 96.31 80 GLU A C 1
ATOM 631 O O . GLU A 1 80 ? 7.001 0.132 8.938 1.00 96.31 80 GLU A O 1
ATOM 636 N N . ALA A 1 81 ? 8.605 1.607 8.429 1.00 96.12 81 ALA A N 1
ATOM 637 C CA . ALA A 1 81 ? 7.866 2.193 7.311 1.00 96.12 81 ALA A CA 1
ATOM 638 C C . ALA A 1 81 ? 7.639 1.225 6.147 1.00 96.12 81 ALA A C 1
ATOM 640 O O . ALA A 1 81 ? 6.522 1.140 5.625 1.00 96.12 81 ALA A O 1
ATOM 641 N N . VAL A 1 82 ? 8.644 0.430 5.781 1.00 98.00 82 VAL A N 1
ATOM 642 C CA . VAL A 1 82 ? 8.504 -0.629 4.773 1.00 98.00 82 VAL A CA 1
ATOM 643 C C . VAL A 1 82 ? 7.482 -1.671 5.228 1.00 98.00 82 VAL A C 1
ATOM 645 O O . VAL A 1 82 ? 6.569 -2.022 4.472 1.00 98.00 82 VAL A O 1
ATOM 648 N N . LYS A 1 83 ? 7.580 -2.132 6.478 1.00 96.50 83 LYS A N 1
ATOM 649 C CA . LYS A 1 83 ? 6.651 -3.108 7.062 1.00 96.50 83 LYS A CA 1
ATOM 650 C C . LYS A 1 83 ? 5.217 -2.584 7.091 1.00 96.50 83 LYS A C 1
ATOM 652 O O . LYS A 1 83 ? 4.280 -3.298 6.727 1.00 96.50 83 LYS A O 1
ATOM 657 N N . MET A 1 84 ? 5.032 -1.323 7.467 1.00 93.81 84 MET A N 1
ATOM 658 C CA . MET A 1 84 ? 3.725 -0.681 7.481 1.00 93.81 84 MET A CA 1
ATOM 659 C C . MET A 1 84 ? 3.145 -0.509 6.073 1.00 93.81 84 MET A C 1
ATOM 661 O O . MET A 1 84 ? 1.939 -0.699 5.879 1.00 93.81 84 MET A O 1
ATOM 665 N N . CYS A 1 85 ? 3.984 -0.203 5.083 1.00 96.44 85 CYS A N 1
ATOM 666 C CA . CYS A 1 85 ? 3.558 -0.105 3.692 1.00 96.44 85 CYS A CA 1
ATOM 667 C C . CYS A 1 85 ? 3.070 -1.458 3.157 1.00 96.44 85 CYS A C 1
ATOM 669 O O . CYS A 1 85 ? 1.961 -1.565 2.626 1.00 96.44 85 CYS A O 1
ATOM 671 N N . ASN A 1 86 ? 3.840 -2.515 3.431 1.00 96.69 86 ASN A N 1
ATOM 672 C CA . ASN A 1 86 ? 3.475 -3.893 3.123 1.00 96.69 86 ASN A CA 1
ATOM 673 C C . ASN A 1 86 ? 2.118 -4.271 3.745 1.00 96.69 86 ASN A C 1
ATOM 675 O O . ASN A 1 86 ? 1.179 -4.657 3.047 1.00 96.69 86 ASN A O 1
ATOM 679 N N . HIS A 1 87 ? 1.959 -4.074 5.056 1.00 94.38 87 HIS A N 1
ATOM 680 C CA . HIS A 1 87 ? 0.703 -4.368 5.749 1.00 94.38 87 HIS A CA 1
ATOM 681 C C . HIS A 1 87 ? -0.480 -3.548 5.228 1.00 94.38 87 HIS A C 1
ATOM 683 O O . HIS A 1 87 ? -1.614 -4.037 5.222 1.00 94.38 87 HIS A O 1
ATOM 689 N N . THR A 1 88 ? -0.236 -2.318 4.773 1.00 93.19 88 THR A N 1
ATOM 690 C CA . THR A 1 88 ? -1.281 -1.477 4.189 1.00 93.19 88 THR A CA 1
ATOM 691 C C . THR A 1 88 ? -1.864 -2.132 2.944 1.00 93.19 88 THR A C 1
ATOM 693 O O . THR A 1 88 ? -3.073 -2.382 2.904 1.00 93.19 88 THR A O 1
ATOM 696 N N . CYS A 1 89 ? -1.013 -2.551 2.009 1.00 95.38 89 CYS A N 1
ATOM 697 C CA . CYS A 1 89 ? -1.441 -3.311 0.839 1.00 95.38 89 CYS A CA 1
ATOM 698 C C . CYS A 1 89 ? -2.082 -4.653 1.212 1.00 95.38 89 CYS A C 1
ATOM 700 O O . CYS A 1 89 ? -3.207 -4.950 0.810 1.00 95.38 89 CYS A O 1
ATOM 702 N N . LEU A 1 90 ? -1.418 -5.449 2.055 1.00 94.75 90 LEU A N 1
ATOM 703 C CA . LEU A 1 90 ? -1.870 -6.804 2.380 1.00 94.75 90 LEU A CA 1
ATOM 704 C C . LEU A 1 90 ? -3.197 -6.863 3.140 1.00 94.75 90 LEU A C 1
ATOM 706 O O . LEU A 1 90 ? -3.856 -7.908 3.137 1.00 94.75 90 LEU A O 1
ATOM 710 N N . SER A 1 91 ? -3.645 -5.748 3.704 1.00 92.88 91 SER A N 1
ATOM 711 C CA . SER A 1 91 ? -4.982 -5.652 4.282 1.00 92.88 91 SER A CA 1
ATOM 712 C C . SER A 1 91 ? -6.115 -5.427 3.284 1.00 92.88 91 SER A C 1
ATOM 714 O O . SER A 1 91 ? -7.269 -5.723 3.591 1.00 92.88 91 SER A O 1
ATOM 716 N N . SER A 1 92 ? -5.811 -4.919 2.089 1.00 92.38 92 SER A N 1
ATOM 717 C CA . SER A 1 92 ? -6.790 -4.705 1.024 1.00 92.38 92 SER A CA 1
ATOM 718 C C . SER A 1 92 ? -6.820 -5.909 0.092 1.00 92.38 92 SER A C 1
ATOM 720 O O . SER A 1 92 ? -5.833 -6.184 -0.586 1.00 92.38 92 SER A O 1
ATOM 722 N N . LEU A 1 93 ? -7.955 -6.612 0.006 1.00 92.19 93 LEU A N 1
ATOM 723 C CA . LEU A 1 93 ? -8.111 -7.759 -0.903 1.00 92.19 93 LEU A CA 1
ATOM 724 C C . LEU A 1 93 ? -7.787 -7.423 -2.361 1.00 92.19 93 LEU A C 1
ATOM 726 O O . LEU A 1 93 ? -7.328 -8.291 -3.092 1.00 92.19 93 LEU A O 1
ATOM 730 N N . GLN A 1 94 ? -8.006 -6.169 -2.747 1.00 93.38 94 GLN A N 1
ATOM 731 C CA . GLN A 1 94 ? -7.823 -5.683 -4.106 1.00 93.38 94 GLN A CA 1
ATOM 732 C C . GLN A 1 94 ? -6.385 -5.256 -4.412 1.00 93.38 94 GLN A C 1
ATOM 734 O O . GLN A 1 94 ? -6.061 -5.088 -5.578 1.00 93.38 94 GLN A O 1
ATOM 739 N N . CYS A 1 95 ? -5.529 -5.081 -3.399 1.00 95.38 95 CYS A N 1
ATOM 740 C CA . CYS A 1 95 ? -4.160 -4.633 -3.628 1.00 95.38 95 CYS A CA 1
ATOM 741 C C . CYS A 1 95 ? -3.318 -5.731 -4.279 1.00 95.38 95 CYS A C 1
ATOM 743 O O . CYS A 1 95 ? -3.141 -6.807 -3.697 1.00 95.38 95 CYS A O 1
ATOM 745 N N . GLN A 1 96 ? -2.769 -5.424 -5.452 1.00 97.25 96 GLN A N 1
ATOM 746 C CA . GLN 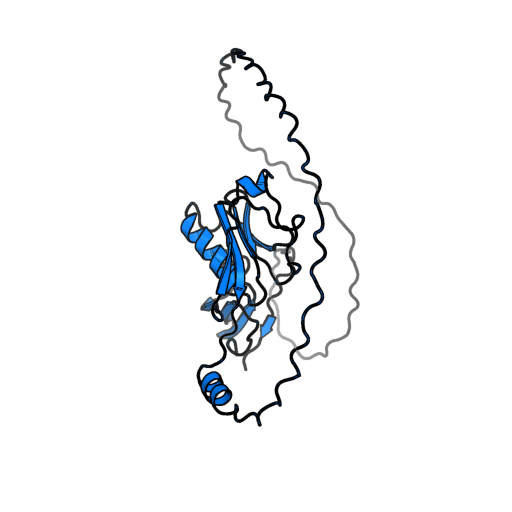A 1 96 ? -1.863 -6.294 -6.195 1.00 97.25 96 GLN A CA 1
ATOM 747 C C . GLN A 1 96 ? -0.403 -5.836 -6.118 1.00 97.25 96 GLN A C 1
ATOM 749 O O . GLN A 1 96 ? 0.495 -6.651 -6.296 1.00 97.25 96 GLN A O 1
ATOM 754 N N . ALA A 1 97 ? -0.129 -4.558 -5.851 1.00 98.12 97 ALA A N 1
ATOM 755 C CA . ALA A 1 97 ? 1.231 -4.028 -5.783 1.00 98.12 97 ALA A CA 1
ATOM 756 C C . ALA A 1 97 ? 1.393 -2.974 -4.687 1.00 98.12 97 ALA A C 1
ATOM 758 O O . ALA A 1 97 ? 0.466 -2.226 -4.379 1.00 98.12 97 ALA A O 1
ATOM 759 N N . TRP A 1 98 ? 2.596 -2.880 -4.129 1.00 98.25 98 TRP A N 1
ATOM 760 C CA . TRP A 1 98 ? 2.984 -1.789 -3.238 1.00 98.25 98 TRP A CA 1
ATOM 761 C C . TRP A 1 98 ? 4.461 -1.454 -3.375 1.00 98.25 98 TRP A C 1
ATOM 763 O O . TRP A 1 98 ? 5.269 -2.312 -3.738 1.00 98.25 98 TRP A O 1
ATOM 773 N N . ARG A 1 99 ? 4.810 -0.210 -3.052 1.00 98.50 99 ARG A N 1
ATOM 774 C CA . ARG A 1 99 ? 6.190 0.269 -2.981 1.00 98.50 99 ARG A CA 1
ATOM 775 C C . ARG A 1 99 ? 6.368 1.250 -1.831 1.00 98.50 99 ARG A C 1
ATOM 777 O O . ARG A 1 99 ? 5.476 2.039 -1.531 1.00 98.50 99 ARG A O 1
ATOM 784 N N . TYR A 1 100 ? 7.547 1.225 -1.234 1.00 98.56 100 TYR A N 1
ATOM 785 C CA . TYR A 1 100 ? 8.035 2.252 -0.334 1.00 98.56 100 TYR A CA 1
ATOM 786 C C . TYR A 1 100 ? 9.279 2.893 -0.945 1.00 98.56 100 TYR A C 1
ATOM 788 O O . TYR A 1 100 ? 10.239 2.200 -1.295 1.00 98.56 100 TYR A O 1
ATOM 796 N N . SER A 1 101 ? 9.266 4.217 -1.063 1.00 98.44 101 SER A N 1
ATOM 797 C CA . SER A 1 101 ? 10.419 4.995 -1.503 1.00 98.44 101 SER A CA 1
ATOM 798 C C . SER A 1 101 ? 10.867 5.968 -0.420 1.00 98.44 101 SER A C 1
ATOM 800 O O . SER A 1 101 ? 10.061 6.548 0.309 1.00 98.44 101 SER A O 1
ATOM 802 N N . THR A 1 102 ? 12.179 6.168 -0.326 1.00 97.94 102 THR A N 1
ATOM 803 C CA . THR A 1 102 ? 12.787 7.173 0.560 1.00 97.94 102 THR A CA 1
ATOM 804 C C . THR A 1 102 ? 12.598 8.602 0.037 1.00 97.94 102 THR A C 1
ATOM 806 O O . THR A 1 102 ? 12.898 9.568 0.742 1.00 97.94 102 THR A O 1
ATOM 809 N N . GLY A 1 103 ? 12.076 8.759 -1.183 1.00 97.31 103 GLY A N 1
ATOM 810 C CA . GLY A 1 103 ? 11.725 10.036 -1.798 1.00 97.31 103 GLY A CA 1
ATOM 811 C C . GLY A 1 103 ? 10.370 10.572 -1.348 1.00 97.31 103 GLY A C 1
ATOM 812 O O . GLY A 1 103 ? 10.293 11.702 -0.859 1.00 97.31 103 GLY A O 1
ATOM 813 N N . ASP A 1 104 ? 9.327 9.754 -1.476 1.00 96.75 104 ASP A N 1
ATOM 814 C CA . ASP A 1 104 ? 7.914 10.146 -1.367 1.00 96.75 104 ASP A CA 1
ATOM 815 C C . ASP A 1 104 ? 7.139 9.369 -0.284 1.00 96.75 104 ASP A C 1
ATOM 817 O O . ASP A 1 104 ? 6.227 9.926 0.325 1.00 96.75 104 ASP A O 1
ATOM 821 N N . GLY A 1 105 ? 7.539 8.141 0.050 1.00 96.81 105 GLY A N 1
ATOM 822 C CA . GLY A 1 105 ? 6.909 7.318 1.082 1.00 96.81 105 GLY A CA 1
ATOM 823 C C . GLY A 1 105 ? 6.210 6.085 0.516 1.00 96.81 105 GLY A C 1
ATOM 824 O O . GLY A 1 105 ? 6.723 5.421 -0.384 1.00 96.81 105 GLY A O 1
ATOM 825 N N . CYS A 1 106 ? 5.061 5.735 1.091 1.00 97.56 106 CYS A N 1
ATOM 826 C CA . CYS A 1 106 ? 4.342 4.509 0.767 1.00 97.56 106 CYS A CA 1
ATOM 827 C C . CYS A 1 106 ? 3.238 4.719 -0.269 1.00 97.56 106 CYS A C 1
ATOM 829 O O . CYS A 1 106 ? 2.370 5.580 -0.104 1.00 97.56 106 CYS A O 1
ATOM 831 N N . TRP A 1 107 ? 3.217 3.832 -1.261 1.00 97.56 107 TRP A N 1
ATOM 832 C CA . TRP A 1 107 ? 2.200 3.753 -2.300 1.00 97.56 107 TRP A CA 1
ATOM 833 C C . TRP A 1 107 ? 1.720 2.314 -2.465 1.00 97.56 107 TRP A C 1
ATOM 835 O O . TRP A 1 107 ? 2.510 1.371 -2.385 1.00 97.56 107 TRP A O 1
ATOM 845 N N . PHE A 1 108 ? 0.428 2.126 -2.713 1.00 97.06 108 PHE A N 1
ATOM 846 C CA . PHE A 1 108 ? -0.169 0.801 -2.861 1.00 97.06 108 PHE A CA 1
ATOM 847 C C . PHE A 1 108 ? -1.358 0.810 -3.818 1.00 97.06 108 PHE A C 1
ATOM 849 O O . PHE A 1 108 ? -1.988 1.836 -4.052 1.00 97.06 108 PHE A O 1
ATOM 856 N N . ASP A 1 109 ? -1.674 -0.352 -4.366 1.00 96.88 109 ASP A N 1
ATOM 857 C CA . ASP A 1 109 ? -2.787 -0.538 -5.285 1.00 96.88 109 ASP A CA 1
ATOM 858 C C . ASP A 1 109 ? -4.129 -0.657 -4.535 1.00 96.88 109 ASP A C 1
ATOM 860 O O . ASP A 1 109 ? -4.255 -1.354 -3.523 1.00 96.88 109 ASP A O 1
ATOM 864 N N . ARG A 1 110 ? -5.165 0.009 -5.052 1.00 94.06 110 ARG A N 1
ATOM 865 C CA . ARG A 1 110 ? -6.547 -0.076 -4.549 1.00 94.06 110 ARG A CA 1
ATOM 866 C C . ARG A 1 110 ? -7.451 -0.982 -5.390 1.00 94.06 110 ARG A C 1
ATOM 868 O O . ARG A 1 110 ? -8.659 -0.975 -5.178 1.00 94.06 110 ARG A O 1
ATOM 875 N N . GLY A 1 111 ? -6.876 -1.780 -6.284 1.00 94.12 111 GLY A N 1
ATOM 876 C CA . GLY A 1 111 ? -7.596 -2.561 -7.290 1.00 94.12 111 GLY A CA 1
ATOM 877 C C . GLY A 1 111 ? -7.743 -1.834 -8.621 1.00 94.12 111 GLY A C 1
ATOM 878 O O . GLY A 1 111 ? -8.601 -2.206 -9.414 1.00 94.12 111 GLY A O 1
ATOM 879 N N . GLU A 1 112 ? -6.948 -0.787 -8.836 1.00 94.19 112 GLU A N 1
ATOM 880 C CA . GLU A 1 112 ? -6.942 0.024 -10.059 1.00 94.19 112 GLU A CA 1
ATOM 881 C C . GLU A 1 112 ? -5.831 -0.435 -11.016 1.00 94.19 112 GLU A C 1
ATOM 883 O O . GLU A 1 112 ? -5.852 -0.102 -12.200 1.00 94.19 112 GLU A O 1
ATOM 888 N N . LEU A 1 113 ? -4.879 -1.236 -10.524 1.00 95.31 113 LEU A N 1
ATOM 889 C CA . LEU A 1 113 ? -3.798 -1.781 -11.329 1.00 95.31 113 LEU A CA 1
ATOM 890 C C . LEU A 1 113 ? -4.324 -2.780 -12.370 1.00 95.31 113 LEU A C 1
ATOM 892 O O . LEU A 1 113 ? -4.942 -3.797 -12.035 1.00 95.31 113 LEU A O 1
ATOM 896 N N . ALA A 1 114 ? -4.035 -2.496 -13.641 1.00 93.31 114 ALA A N 1
ATOM 897 C CA . ALA A 1 114 ? -4.381 -3.371 -14.751 1.00 93.31 114 ALA A CA 1
ATOM 898 C C . ALA A 1 114 ? -3.656 -4.722 -14.649 1.00 93.31 114 ALA A C 1
ATOM 900 O O . ALA A 1 114 ? -2.492 -4.804 -14.248 1.00 93.31 114 ALA A O 1
ATOM 901 N N . TYR A 1 115 ? -4.352 -5.784 -15.057 1.00 88.25 115 TYR A N 1
ATOM 902 C CA . TYR A 1 115 ? -3.805 -7.132 -15.134 1.00 88.25 115 TYR A CA 1
ATOM 903 C C . TYR A 1 115 ? -3.818 -7.638 -16.587 1.00 88.25 115 TYR A C 1
ATOM 905 O O . TYR A 1 115 ? -4.876 -7.589 -17.220 1.00 88.25 115 TYR A O 1
ATOM 913 N N . PRO A 1 116 ? -2.702 -8.188 -17.101 1.00 91.50 116 PRO A N 1
ATOM 914 C CA . PRO A 1 116 ? -1.384 -8.267 -16.464 1.00 91.50 116 PRO A CA 1
ATOM 915 C C . PRO A 1 116 ? -0.655 -6.905 -16.457 1.00 91.50 116 PRO A C 1
ATOM 917 O O . PRO A 1 116 ? -0.909 -6.078 -17.334 1.00 91.50 116 PRO A O 1
ATOM 920 N N . PRO A 1 117 ? 0.271 -6.664 -15.509 1.00 92.81 117 PRO A N 1
ATOM 921 C CA . PRO A 1 117 ? 1.086 -5.453 -15.519 1.00 92.81 117 PRO A CA 1
ATOM 922 C C . PRO A 1 117 ? 1.990 -5.406 -16.758 1.00 92.81 117 PRO A C 1
ATOM 924 O O . PRO A 1 117 ? 2.581 -6.417 -17.147 1.00 92.81 117 PRO A O 1
ATOM 927 N N . THR A 1 118 ? 2.120 -4.221 -17.358 1.00 96.00 118 THR A N 1
ATOM 928 C CA . THR A 1 118 ? 2.954 -3.969 -18.545 1.00 96.00 118 THR A CA 1
ATOM 929 C C . THR A 1 118 ? 4.212 -3.172 -18.193 1.00 96.00 118 THR A C 1
ATOM 931 O O . THR A 1 118 ? 4.363 -2.671 -17.075 1.00 96.00 118 THR A O 1
ATOM 934 N N . THR A 1 119 ? 5.120 -3.017 -19.160 1.00 95.56 119 THR A N 1
ATOM 935 C CA . THR A 1 119 ? 6.305 -2.147 -19.042 1.00 95.56 119 THR A CA 1
ATOM 936 C C . THR A 1 119 ? 5.949 -0.680 -18.820 1.00 95.56 119 THR A C 1
ATOM 938 O O . THR A 1 119 ? 6.716 0.034 -18.185 1.00 95.56 119 THR A O 1
ATOM 941 N N . ASP A 1 120 ? 4.772 -0.250 -19.276 1.00 96.00 120 ASP A N 1
ATOM 942 C CA . ASP A 1 120 ? 4.287 1.122 -19.086 1.00 96.00 120 ASP A CA 1
ATOM 943 C C . ASP A 1 120 ? 3.790 1.354 -17.657 1.00 96.00 120 ASP A C 1
ATOM 945 O O . ASP A 1 120 ? 3.723 2.485 -17.191 1.00 96.00 120 ASP A O 1
ATOM 949 N N . THR A 1 121 ? 3.445 0.273 -16.950 1.00 96.81 121 THR A N 1
ATOM 950 C CA . THR A 1 121 ? 3.003 0.347 -15.556 1.00 96.81 121 THR A CA 1
ATOM 951 C C . THR A 1 121 ? 4.171 0.191 -14.590 1.00 96.81 121 THR A C 1
ATOM 953 O O . THR A 1 121 ? 4.173 0.809 -13.530 1.00 96.81 121 THR A O 1
ATOM 956 N N . PHE A 1 122 ? 5.134 -0.685 -14.909 1.00 97.81 122 PHE A N 1
ATOM 957 C CA . PHE A 1 122 ? 6.276 -1.035 -14.056 1.00 97.81 122 PHE A CA 1
ATOM 958 C C . PHE A 1 122 ? 7.555 -0.486 -14.689 1.00 97.81 122 PHE A C 1
ATOM 960 O O . PHE A 1 122 ? 8.271 -1.193 -15.403 1.00 97.81 122 PHE A O 1
ATOM 967 N N . ILE A 1 123 ? 7.828 0.782 -14.411 1.00 98.06 123 ILE A N 1
ATOM 968 C CA . ILE A 1 123 ? 8.856 1.573 -15.076 1.00 98.06 123 ILE A CA 1
ATOM 969 C C . ILE A 1 123 ? 10.169 1.468 -14.290 1.00 98.06 123 ILE A C 1
ATOM 971 O O . ILE A 1 123 ? 10.201 1.638 -13.072 1.00 98.06 123 ILE A O 1
ATOM 975 N N . GLN A 1 124 ? 11.270 1.183 -14.982 1.00 98.06 124 GLN A N 1
ATOM 976 C CA . GLN A 1 124 ? 12.623 1.182 -14.415 1.00 98.06 124 GLN A CA 1
ATOM 977 C C . GLN A 1 124 ? 13.449 2.346 -14.958 1.00 98.06 124 GLN A C 1
ATOM 979 O O . GLN A 1 124 ? 13.123 2.926 -15.990 1.00 98.06 124 GLN A O 1
ATOM 984 N N . GLY A 1 125 ? 14.561 2.650 -14.286 1.00 97.44 125 GLY A N 1
ATOM 985 C CA . GLY A 1 125 ? 15.553 3.618 -14.767 1.00 97.44 125 GLY A CA 1
ATOM 986 C C . GLY A 1 125 ? 15.154 5.086 -14.602 1.00 97.44 125 GLY A C 1
ATOM 987 O O . GLY A 1 125 ? 15.909 5.958 -15.022 1.00 97.44 125 GLY A O 1
ATOM 988 N N . THR A 1 126 ? 14.008 5.371 -13.979 1.00 97.94 126 THR A N 1
ATOM 989 C CA . THR A 1 126 ? 13.621 6.732 -13.589 1.00 97.94 126 THR A CA 1
ATOM 990 C C . THR A 1 126 ? 14.297 7.129 -12.276 1.00 97.94 126 THR A C 1
ATOM 992 O O . THR A 1 126 ? 14.666 6.280 -11.459 1.00 97.94 126 THR A O 1
ATOM 995 N N . GLU A 1 127 ? 14.432 8.435 -12.037 1.00 97.94 127 GLU A N 1
ATOM 996 C CA . GLU A 1 127 ? 14.939 8.949 -10.758 1.00 97.94 127 GLU A CA 1
ATOM 997 C C . GLU A 1 127 ? 14.045 8.523 -9.583 1.00 97.94 127 GLU A C 1
ATOM 999 O O . GLU A 1 127 ? 14.544 8.165 -8.518 1.00 97.94 127 GLU A O 1
ATOM 1004 N N . ALA A 1 128 ? 12.724 8.478 -9.788 1.00 97.19 128 ALA A N 1
ATOM 1005 C CA . ALA A 1 128 ? 11.779 8.007 -8.782 1.00 97.19 128 ALA A CA 1
ATOM 1006 C C . ALA A 1 128 ? 11.958 6.510 -8.486 1.00 97.19 128 ALA A C 1
ATOM 1008 O O . ALA A 1 128 ? 11.966 6.113 -7.319 1.00 97.19 128 ALA A O 1
ATOM 1009 N N . ALA A 1 129 ? 12.169 5.684 -9.516 1.00 98.06 129 ALA A N 1
ATOM 1010 C CA . ALA A 1 129 ? 12.432 4.258 -9.357 1.00 98.06 129 ALA A CA 1
ATOM 1011 C C . ALA A 1 129 ? 13.698 3.997 -8.522 1.00 98.06 129 ALA A C 1
ATOM 1013 O O . ALA A 1 129 ? 13.700 3.099 -7.680 1.00 98.06 129 ALA A O 1
ATOM 1014 N N . ALA A 1 130 ? 14.745 4.815 -8.680 1.00 98.38 130 ALA A N 1
ATOM 1015 C CA . ALA A 1 130 ? 15.982 4.707 -7.902 1.00 98.38 130 ALA A CA 1
ATOM 1016 C C . ALA A 1 130 ? 15.786 4.942 -6.389 1.00 98.38 130 ALA A C 1
ATOM 1018 O O . ALA A 1 130 ? 16.575 4.451 -5.582 1.00 98.38 130 ALA A O 1
ATOM 1019 N N . LEU A 1 131 ? 14.727 5.655 -5.990 1.00 98.31 131 LEU A N 1
ATOM 1020 C CA . LEU A 1 131 ? 14.392 5.913 -4.584 1.00 98.31 131 LEU A CA 1
ATOM 1021 C C . LEU A 1 131 ? 13.545 4.797 -3.951 1.00 98.31 131 LEU A C 1
ATOM 1023 O O . LEU A 1 131 ? 13.321 4.807 -2.738 1.00 98.31 131 LEU A O 1
ATOM 1027 N N . VAL A 1 132 ? 13.061 3.833 -4.741 1.00 98.50 132 VAL A N 1
ATOM 1028 C CA . VAL A 1 132 ? 12.234 2.717 -4.263 1.00 98.50 132 VAL A CA 1
ATOM 1029 C C . VAL A 1 132 ? 13.112 1.641 -3.632 1.00 98.50 132 VAL A C 1
ATOM 1031 O O . VAL A 1 132 ? 13.720 0.815 -4.314 1.00 98.50 132 VAL A O 1
ATOM 1034 N N . VAL A 1 133 ? 13.139 1.640 -2.298 1.00 98.44 133 VAL A N 1
ATOM 1035 C CA . VAL A 1 133 ? 13.971 0.739 -1.484 1.00 98.44 133 VAL A CA 1
ATOM 1036 C C . VAL A 1 133 ? 13.280 -0.577 -1.133 1.00 98.44 133 VAL A C 1
ATOM 1038 O O . VAL A 1 133 ? 13.951 -1.534 -0.751 1.00 98.44 133 VAL A O 1
ATOM 1041 N N . ALA A 1 134 ? 11.954 -0.654 -1.276 1.00 98.69 134 ALA A N 1
ATOM 1042 C CA . ALA A 1 134 ? 11.191 -1.884 -1.094 1.00 98.69 134 ALA A CA 1
ATOM 1043 C C . ALA A 1 134 ? 9.882 -1.850 -1.885 1.00 98.69 134 ALA A C 1
ATOM 1045 O O . ALA A 1 134 ? 9.270 -0.798 -2.056 1.00 98.69 134 ALA A O 1
ATOM 1046 N N . GLY A 1 135 ? 9.407 -3.014 -2.307 1.00 98.50 135 GLY A N 1
ATOM 1047 C CA . GLY A 1 135 ? 8.088 -3.159 -2.903 1.00 98.50 135 GLY A CA 1
ATOM 1048 C C . GLY A 1 135 ? 7.861 -4.573 -3.407 1.00 98.50 135 GLY A C 1
ATOM 1049 O O . GLY A 1 135 ? 8.809 -5.337 -3.592 1.00 98.50 135 GLY A O 1
ATOM 1050 N N . ALA A 1 136 ? 6.603 -4.931 -3.629 1.00 98.62 136 ALA A N 1
ATOM 1051 C CA . ALA A 1 136 ? 6.255 -6.238 -4.159 1.00 98.62 136 ALA A CA 1
ATOM 1052 C C . ALA A 1 136 ? 5.014 -6.172 -5.045 1.00 98.62 136 ALA A C 1
ATOM 1054 O O . ALA A 1 136 ? 4.024 -5.524 -4.701 1.00 98.62 136 ALA A O 1
ATOM 1055 N N . TYR A 1 137 ? 5.061 -6.913 -6.149 1.00 98.12 137 TYR A N 1
ATOM 1056 C CA . TYR A 1 137 ? 3.878 -7.346 -6.878 1.00 98.12 137 TYR A CA 1
ATOM 1057 C C . TYR A 1 137 ? 3.440 -8.685 -6.290 1.00 98.12 137 TYR A C 1
ATOM 1059 O O . TYR A 1 137 ? 4.210 -9.649 -6.277 1.00 98.12 137 TYR A O 1
ATOM 1067 N N . VAL A 1 138 ? 2.235 -8.732 -5.734 1.00 97.38 138 VAL A N 1
ATOM 1068 C CA . VAL A 1 138 ? 1.729 -9.843 -4.933 1.00 97.38 138 VAL A CA 1
ATOM 1069 C C . VAL A 1 138 ? 0.514 -10.483 -5.584 1.00 97.38 138 VAL A C 1
ATOM 1071 O O . VAL A 1 138 ? -0.319 -9.826 -6.200 1.00 97.38 138 VAL A O 1
ATOM 1074 N N . GLN A 1 139 ? 0.386 -11.789 -5.385 1.00 95.00 139 GLN A N 1
ATOM 1075 C CA . GLN A 1 139 ? -0.814 -12.538 -5.721 1.00 95.00 139 GLN A CA 1
ATOM 1076 C C . GLN A 1 139 ? -1.380 -13.168 -4.460 1.00 95.00 139 GLN A C 1
ATOM 1078 O O . GLN A 1 139 ? -0.670 -13.854 -3.720 1.00 95.00 139 GLN A O 1
ATOM 1083 N N . ARG A 1 140 ? -2.675 -12.958 -4.230 1.00 92.50 140 ARG A N 1
ATOM 1084 C CA . ARG A 1 140 ? -3.404 -13.635 -3.158 1.00 92.50 140 ARG A CA 1
ATOM 1085 C C . ARG A 1 140 ? -3.735 -15.056 -3.575 1.00 92.50 140 ARG A C 1
ATOM 1087 O O . ARG A 1 140 ? -4.099 -15.305 -4.721 1.00 92.50 140 ARG A O 1
ATOM 1094 N N . ILE A 1 141 ? -3.604 -15.972 -2.629 1.00 91.06 141 ILE A N 1
ATOM 1095 C CA . ILE A 1 141 ? -3.911 -17.381 -2.832 1.00 91.06 141 ILE A CA 1
ATOM 1096 C C . ILE A 1 141 ? -5.221 -17.658 -2.106 1.00 91.06 141 ILE A C 1
ATOM 1098 O O . ILE A 1 141 ? -5.317 -17.473 -0.890 1.00 91.06 141 ILE A O 1
ATOM 1102 N N . CYS A 1 142 ? -6.229 -18.085 -2.860 1.00 84.44 142 CYS A N 1
ATOM 1103 C CA . CYS A 1 142 ? -7.421 -18.690 -2.289 1.00 84.44 142 CYS A CA 1
ATOM 1104 C C . CYS A 1 142 ? -7.042 -20.099 -1.843 1.00 84.44 142 CYS A C 1
ATOM 1106 O O . CYS A 1 142 ? -6.824 -20.976 -2.677 1.00 84.44 142 CYS A O 1
ATOM 1108 N N . GLU A 1 143 ? -6.913 -20.307 -0.536 1.00 81.00 143 GLU A N 1
ATOM 1109 C CA . GLU A 1 143 ? -6.832 -21.664 -0.014 1.00 81.00 143 GLU A CA 1
ATOM 1110 C C . GLU A 1 143 ? -8.210 -22.301 -0.159 1.00 81.00 143 GLU A C 1
ATOM 1112 O O . GLU A 1 143 ? -9.214 -21.759 0.309 1.00 81.00 143 GLU A O 1
ATOM 1117 N N . VAL A 1 144 ? -8.256 -23.439 -0.844 1.00 77.81 144 VAL A N 1
ATOM 1118 C CA . VAL A 1 144 ? -9.421 -24.312 -0.796 1.00 77.81 144 VAL A CA 1
ATOM 1119 C C . VAL A 1 144 ? -9.430 -24.920 0.612 1.00 77.81 144 VAL A C 1
ATOM 1121 O O . VAL A 1 144 ? -8.392 -25.442 1.030 1.00 77.81 144 VAL A O 1
ATOM 1124 N N . PRO A 1 145 ? -10.538 -24.821 1.374 1.00 78.81 145 PRO A N 1
ATOM 1125 C CA . PRO A 1 145 ? -10.682 -25.526 2.643 1.00 78.81 145 PRO A CA 1
ATOM 1126 C C . PRO A 1 145 ? -10.221 -26.978 2.495 1.00 78.81 145 PRO A C 1
ATOM 1128 O O . PRO A 1 145 ? -10.629 -27.644 1.544 1.00 78.81 145 PRO A O 1
ATOM 1131 N N . GLN A 1 146 ? -9.361 -27.459 3.397 1.00 72.38 146 GLN A N 1
ATOM 1132 C CA . GLN A 1 146 ? -8.791 -28.810 3.290 1.00 72.38 146 GLN A CA 1
ATOM 1133 C C . GLN A 1 146 ? -9.883 -29.889 3.222 1.00 72.38 146 GLN A C 1
ATOM 1135 O O . GLN A 1 146 ? -9.749 -30.844 2.463 1.00 72.38 146 GLN A O 1
ATOM 1140 N N . ASP A 1 147 ? -11.012 -29.657 3.887 1.00 74.69 147 ASP A N 1
ATOM 1141 C CA . ASP A 1 147 ? -12.182 -30.541 3.876 1.00 74.69 147 ASP A CA 1
ATOM 1142 C C . ASP A 1 147 ? -12.791 -30.711 2.468 1.00 74.69 147 ASP A C 1
ATOM 1144 O O . ASP A 1 147 ? -13.361 -31.749 2.142 1.00 74.69 147 ASP A O 1
ATOM 1148 N N . LEU A 1 148 ? -12.638 -29.719 1.580 1.00 66.12 148 LEU A N 1
ATOM 1149 C CA . LEU A 1 148 ? -13.081 -29.830 0.185 1.00 66.12 148 LEU A CA 1
ATOM 1150 C C . LEU A 1 148 ? -12.086 -30.599 -0.695 1.00 66.12 148 LEU A C 1
ATOM 1152 O O . LEU A 1 148 ? -12.488 -31.111 -1.736 1.00 66.12 148 LEU A O 1
ATOM 1156 N N . HIS A 1 149 ? -10.814 -30.720 -0.307 1.00 64.81 149 HIS A N 1
ATOM 1157 C CA . HIS A 1 149 ? -9.861 -31.554 -1.048 1.00 64.81 149 HIS A CA 1
ATOM 1158 C C . HIS A 1 149 ? -10.151 -33.050 -0.875 1.00 64.81 149 HIS A C 1
ATOM 1160 O O . HIS A 1 149 ? -9.986 -33.814 -1.826 1.00 64.81 149 HIS A O 1
ATOM 1166 N N . GLU A 1 150 ? -10.631 -33.470 0.296 1.00 67.75 150 GLU A N 1
ATOM 1167 C CA . GLU A 1 150 ? -10.906 -34.885 0.579 1.00 67.75 150 GLU A CA 1
ATOM 1168 C C . GLU A 1 150 ? -12.136 -35.403 -0.190 1.00 67.75 150 GLU A C 1
ATOM 1170 O O . GLU A 1 150 ? -12.153 -36.533 -0.686 1.00 67.75 150 GLU A O 1
ATOM 1175 N N . HIS A 1 151 ? -13.128 -34.538 -0.424 1.00 60.34 151 HIS A N 1
ATOM 1176 C CA . HIS A 1 151 ? -14.308 -34.887 -1.219 1.00 60.34 151 HIS A CA 1
ATOM 1177 C C . HIS A 1 151 ? -14.063 -34.924 -2.735 1.00 60.34 151 HIS A C 1
ATOM 1179 O O . HIS A 1 151 ? -14.771 -35.637 -3.448 1.00 60.34 151 HIS A O 1
ATOM 1185 N N . VAL A 1 152 ? -13.048 -34.221 -3.248 1.00 59.81 152 VAL A N 1
ATOM 1186 C CA . VAL A 1 152 ? -12.708 -34.261 -4.683 1.00 59.81 152 VAL A CA 1
ATOM 1187 C C . VAL A 1 152 ? -11.904 -35.519 -5.036 1.00 59.81 152 VAL A C 1
ATOM 1189 O O . VAL A 1 152 ? -12.053 -36.050 -6.134 1.00 59.81 152 VAL A O 1
ATOM 1192 N N . ALA A 1 153 ? -11.125 -36.069 -4.100 1.00 59.91 153 ALA A N 1
ATOM 1193 C CA . ALA A 1 153 ? -10.313 -37.265 -4.343 1.00 59.91 153 ALA A CA 1
ATOM 1194 C C . ALA A 1 153 ? -11.122 -38.575 -4.477 1.00 59.91 153 ALA A C 1
ATOM 1196 O O . ALA A 1 153 ? -10.588 -39.567 -4.968 1.00 59.91 153 ALA A O 1
ATOM 1197 N N . THR A 1 154 ? -12.404 -38.594 -4.089 1.00 58.41 154 THR A N 1
ATOM 1198 C CA . THR A 1 154 ? -13.205 -39.838 -4.034 1.00 58.41 154 THR A CA 1
ATOM 1199 C C . THR A 1 154 ? -14.122 -40.050 -5.252 1.00 58.41 154 THR A C 1
ATOM 1201 O O . THR A 1 154 ? -14.693 -41.125 -5.410 1.00 58.41 154 THR A O 1
ATOM 1204 N N . THR A 1 155 ? -14.222 -39.096 -6.188 1.00 55.78 155 THR A N 1
ATOM 1205 C CA . THR A 1 155 ? -15.114 -39.224 -7.367 1.00 55.78 155 THR A CA 1
ATOM 1206 C C . THR A 1 155 ? -14.346 -39.404 -8.683 1.00 55.78 155 THR A C 1
ATOM 1208 O O . THR A 1 155 ? -14.653 -38.771 -9.687 1.00 55.78 155 THR A O 1
ATOM 1211 N N . THR A 1 156 ? -13.359 -40.304 -8.699 1.00 53.41 156 THR A N 1
ATOM 1212 C CA . THR A 1 156 ? -12.732 -40.789 -9.944 1.00 53.41 156 THR A CA 1
ATOM 1213 C C . THR A 1 156 ? -12.855 -42.308 -10.029 1.00 53.41 156 THR A C 1
ATOM 1215 O O . THR A 1 156 ? -11.873 -43.040 -10.000 1.00 53.41 156 THR A O 1
ATOM 1218 N N . ILE A 1 157 ? -14.089 -42.793 -10.168 1.00 58.22 157 ILE A N 1
ATOM 1219 C CA . ILE A 1 157 ? -14.348 -43.980 -10.989 1.00 58.22 157 ILE A CA 1
ATOM 1220 C C . ILE A 1 157 ? -14.837 -43.427 -12.326 1.00 58.22 157 ILE A C 1
ATOM 1222 O O . ILE A 1 157 ? -16.035 -43.343 -12.582 1.00 58.22 157 ILE A O 1
ATOM 1226 N N . MET A 1 158 ? -13.908 -42.953 -13.159 1.00 62.28 158 MET A N 1
ATOM 1227 C CA . MET A 1 158 ? -14.242 -42.754 -14.566 1.00 62.28 158 MET A CA 1
ATOM 1228 C C . MET A 1 158 ? -14.342 -44.143 -15.208 1.00 62.28 158 MET A C 1
ATOM 1230 O O . MET A 1 158 ? -13.407 -44.935 -15.054 1.00 62.28 158 MET A O 1
ATOM 1234 N N . PRO A 1 159 ? -15.431 -44.473 -15.925 1.00 61.12 159 PRO A N 1
ATOM 1235 C CA . PRO A 1 159 ? -15.414 -45.618 -16.821 1.00 61.12 159 PRO A CA 1
ATOM 1236 C C . PRO A 1 159 ? -14.287 -45.395 -17.831 1.00 61.12 159 PRO A C 1
ATOM 1238 O O . PRO A 1 159 ? -14.121 -44.285 -18.340 1.00 61.12 159 PRO A O 1
ATOM 1241 N N . ALA A 1 160 ? -13.486 -46.433 -18.064 1.00 59.75 160 ALA A N 1
ATOM 1242 C CA . ALA A 1 160 ? -12.352 -46.409 -18.974 1.00 59.75 160 ALA A CA 1
ATOM 1243 C C . ALA A 1 160 ? -12.746 -45.749 -20.306 1.00 59.75 160 ALA A C 1
ATOM 1245 O O . ALA A 1 160 ? -13.477 -46.336 -21.104 1.00 59.75 160 ALA A O 1
ATOM 1246 N N . MET A 1 161 ? -12.276 -44.520 -20.545 1.00 61.22 161 MET A N 1
ATOM 1247 C CA . MET A 1 161 ? -12.317 -43.956 -21.887 1.00 61.22 161 MET A CA 1
ATOM 1248 C C . MET A 1 161 ? -11.405 -44.825 -22.744 1.00 61.22 161 MET A C 1
ATOM 1250 O O . MET A 1 161 ? -10.201 -44.918 -22.502 1.00 61.22 161 MET A O 1
ATOM 1254 N N . SER A 1 162 ? -12.015 -45.494 -23.718 1.00 65.31 162 SER A N 1
ATOM 1255 C CA . SER A 1 162 ? -11.335 -46.231 -24.770 1.00 65.31 162 SER A CA 1
ATOM 1256 C C . SER A 1 162 ? -10.227 -45.369 -25.362 1.00 65.31 162 SER A C 1
ATOM 1258 O O . SER A 1 162 ? -10.481 -44.258 -25.831 1.00 65.31 162 SER A O 1
ATOM 1260 N N . THR A 1 163 ? -9.009 -45.896 -25.320 1.00 67.19 163 THR A N 1
ATOM 1261 C CA . THR A 1 163 ? -7.809 -45.309 -25.902 1.00 67.19 163 THR A CA 1
ATOM 1262 C C . THR A 1 163 ? -8.098 -44.889 -27.347 1.00 67.19 163 THR A C 1
ATOM 1264 O O . THR A 1 163 ? -8.428 -45.755 -28.162 1.00 67.19 163 THR A O 1
ATOM 1267 N N . PRO A 1 164 ? -8.024 -43.592 -27.696 1.00 72.00 164 PRO A N 1
ATOM 1268 C CA . PRO A 1 164 ? -8.108 -43.193 -29.090 1.00 72.00 164 PRO A CA 1
ATOM 1269 C C . PRO A 1 164 ? -6.932 -43.819 -29.859 1.00 72.00 164 PRO A C 1
ATOM 1271 O O . PRO A 1 164 ? -5.827 -43.912 -29.314 1.00 72.00 164 PRO A O 1
ATOM 1274 N N . PRO A 1 165 ? -7.156 -44.289 -31.098 1.00 70.81 165 PRO A N 1
ATOM 1275 C CA . PRO A 1 165 ? -6.125 -44.942 -31.888 1.00 70.81 165 PRO A CA 1
ATOM 1276 C C . PRO A 1 165 ? -4.927 -44.012 -32.078 1.00 70.81 165 PRO A C 1
ATOM 1278 O O . PRO A 1 165 ? -5.071 -42.823 -32.367 1.00 70.81 165 PRO A O 1
ATOM 1281 N N . LEU A 1 166 ? -3.744 -44.595 -31.900 1.00 68.69 166 LEU A N 1
ATOM 1282 C CA . LEU A 1 166 ? -2.443 -43.971 -32.076 1.00 68.69 166 LEU A CA 1
ATOM 1283 C C . LEU A 1 166 ? -2.333 -43.412 -33.504 1.00 68.69 166 LEU A C 1
ATOM 1285 O O . LEU A 1 166 ? -2.021 -44.145 -34.441 1.00 68.69 166 LEU A O 1
ATOM 1289 N N . MET A 1 167 ? -2.604 -42.117 -33.681 1.00 70.88 167 MET A N 1
ATOM 1290 C CA . MET A 1 167 ? -2.245 -41.422 -34.912 1.00 70.88 167 MET A CA 1
ATOM 1291 C C . MET A 1 167 ? -0.723 -41.312 -34.949 1.00 70.88 167 MET A C 1
ATOM 1293 O O . MET A 1 167 ? -0.116 -40.571 -34.176 1.00 70.88 167 MET A O 1
ATOM 1297 N N . THR A 1 168 ? -0.109 -42.080 -35.845 1.00 71.69 168 THR A N 1
ATOM 1298 C CA . THR A 1 168 ? 1.290 -41.925 -36.239 1.00 71.69 168 THR A CA 1
ATOM 1299 C C . THR A 1 168 ? 1.543 -40.472 -36.645 1.00 71.69 168 THR A C 1
ATOM 1301 O O . THR A 1 168 ? 0.841 -39.972 -37.532 1.00 71.69 168 THR A O 1
ATOM 1304 N N . PRO A 1 169 ? 2.513 -39.781 -36.020 1.00 74.44 169 PRO A N 1
ATOM 1305 C CA . PRO A 1 169 ? 2.858 -38.427 -36.415 1.00 74.44 169 PRO A CA 1
ATOM 1306 C C . PRO A 1 169 ? 3.391 -38.425 -37.857 1.00 74.44 169 PRO A C 1
ATOM 1308 O O . PRO A 1 169 ? 4.110 -39.351 -38.246 1.00 74.44 169 PRO A O 1
ATOM 1311 N N . PRO A 1 170 ? 3.045 -37.410 -38.667 1.00 77.00 170 PRO A N 1
ATOM 1312 C CA . PRO A 1 170 ? 3.619 -37.245 -39.993 1.00 77.00 170 PRO A CA 1
ATOM 1313 C C . PRO A 1 170 ? 5.140 -37.024 -39.901 1.00 77.00 170 PRO A C 1
ATOM 1315 O O . PRO A 1 170 ? 5.625 -36.490 -38.897 1.00 77.00 170 PRO A O 1
ATOM 1318 N N . PRO A 1 171 ? 5.901 -37.424 -40.935 1.00 74.56 171 PRO A N 1
ATOM 1319 C CA . PRO A 1 171 ? 7.344 -37.236 -40.976 1.00 74.56 171 PRO A CA 1
ATOM 1320 C C . PRO A 1 171 ? 7.682 -35.749 -40.841 1.00 74.56 171 PRO A C 1
ATOM 1322 O O . PRO A 1 171 ? 7.193 -34.908 -41.597 1.00 74.56 171 PRO A O 1
ATOM 1325 N N . ILE A 1 172 ? 8.513 -35.440 -39.847 1.00 68.00 172 ILE A N 1
ATOM 1326 C CA . ILE A 1 172 ? 9.065 -34.108 -39.618 1.00 68.00 172 ILE A CA 1
ATOM 1327 C C . ILE A 1 172 ? 9.932 -33.774 -40.834 1.00 68.00 172 ILE A C 1
ATOM 1329 O O . ILE A 1 172 ? 10.974 -34.391 -41.042 1.00 68.00 172 ILE A O 1
ATOM 1333 N N . ALA A 1 173 ? 9.488 -32.823 -41.655 1.00 67.50 173 ALA A N 1
ATOM 1334 C CA . ALA A 1 173 ? 10.326 -32.244 -42.692 1.00 67.50 173 ALA A CA 1
ATOM 1335 C C . ALA A 1 173 ? 11.440 -31.432 -42.014 1.00 67.50 173 ALA A C 1
ATOM 1337 O O . ALA A 1 173 ? 11.164 -30.507 -41.248 1.00 67.50 173 ALA A O 1
ATOM 1338 N N . GLU A 1 174 ? 12.693 -31.801 -42.277 1.00 62.50 174 GLU A N 1
ATOM 1339 C CA . GLU A 1 174 ? 13.875 -31.065 -41.837 1.00 62.50 174 GLU A CA 1
ATOM 1340 C C . GLU A 1 174 ? 13.859 -29.654 -42.433 1.00 62.50 174 GLU A C 1
ATOM 1342 O O . GLU A 1 174 ? 14.128 -29.438 -43.615 1.00 62.50 174 GLU A O 1
ATOM 1347 N N . VAL A 1 175 ? 13.538 -28.669 -41.598 1.00 67.19 175 VAL A N 1
ATOM 1348 C CA . VAL A 1 175 ? 13.712 -27.258 -41.934 1.00 67.19 175 VAL A CA 1
ATOM 1349 C C . VAL A 1 175 ? 15.186 -26.920 -41.721 1.00 67.19 175 VAL A C 1
ATOM 1351 O O . VAL A 1 175 ? 15.639 -26.733 -40.593 1.00 67.19 175 VAL A O 1
ATOM 1354 N N . SER A 1 176 ? 15.950 -26.861 -42.813 1.00 66.56 176 SER A N 1
ATOM 1355 C CA . SER A 1 176 ? 17.320 -26.345 -42.807 1.00 66.56 176 SER A CA 1
ATOM 1356 C C . SER A 1 176 ? 17.299 -24.840 -42.532 1.00 66.56 176 SER A C 1
ATOM 1358 O O . SER A 1 176 ? 16.962 -24.037 -43.401 1.00 66.56 176 SER A O 1
ATOM 1360 N N . ILE A 1 177 ? 17.643 -24.452 -41.306 1.00 66.81 177 ILE A N 1
ATOM 1361 C CA . ILE A 1 177 ? 17.803 -23.046 -40.931 1.00 66.81 177 ILE A CA 1
ATOM 1362 C C . ILE A 1 177 ? 19.187 -22.579 -41.417 1.00 66.81 177 ILE A C 1
ATOM 1364 O O . ILE A 1 177 ? 20.188 -23.219 -41.080 1.00 66.81 177 ILE A O 1
ATOM 1368 N N . PRO A 1 178 ? 19.288 -21.483 -42.191 1.00 67.50 178 PRO A N 1
ATOM 1369 C CA . PRO A 1 178 ? 20.575 -20.937 -42.597 1.00 67.50 178 PRO A CA 1
ATOM 1370 C C . PRO A 1 178 ? 21.342 -20.409 -41.380 1.00 67.50 178 PRO A C 1
ATOM 1372 O O . PRO A 1 178 ? 20.845 -19.591 -40.605 1.00 67.50 178 PRO A O 1
ATOM 1375 N N . ILE A 1 179 ? 22.579 -20.882 -41.234 1.00 63.94 179 ILE A N 1
ATOM 1376 C CA . ILE A 1 179 ? 23.547 -20.406 -40.246 1.00 63.94 179 ILE A CA 1
ATOM 1377 C C . ILE A 1 179 ? 23.917 -18.968 -40.620 1.00 63.94 179 ILE A C 1
ATOM 1379 O O . ILE A 1 179 ? 24.615 -18.729 -41.605 1.00 63.94 179 ILE A O 1
ATOM 1383 N N . ILE A 1 180 ? 23.431 -17.998 -39.848 1.00 66.56 180 ILE A N 1
ATOM 1384 C CA . ILE A 1 180 ? 23.837 -16.600 -39.991 1.00 66.56 180 ILE A CA 1
ATOM 1385 C C . ILE A 1 180 ? 25.184 -16.456 -39.278 1.00 66.56 180 ILE A C 1
ATOM 1387 O O . ILE A 1 180 ? 25.260 -16.536 -38.052 1.00 66.56 180 ILE A O 1
ATOM 1391 N N . ASN A 1 181 ? 26.258 -16.292 -40.053 1.00 66.62 181 ASN A N 1
ATOM 1392 C CA . ASN A 1 181 ? 27.590 -16.007 -39.527 1.00 66.62 181 ASN A CA 1
ATOM 1393 C C . ASN A 1 181 ? 27.561 -14.718 -38.696 1.00 66.62 181 ASN A C 1
ATOM 1395 O O . ASN A 1 181 ? 27.133 -13.666 -39.169 1.00 66.62 181 ASN A O 1
ATOM 1399 N N . ALA A 1 182 ?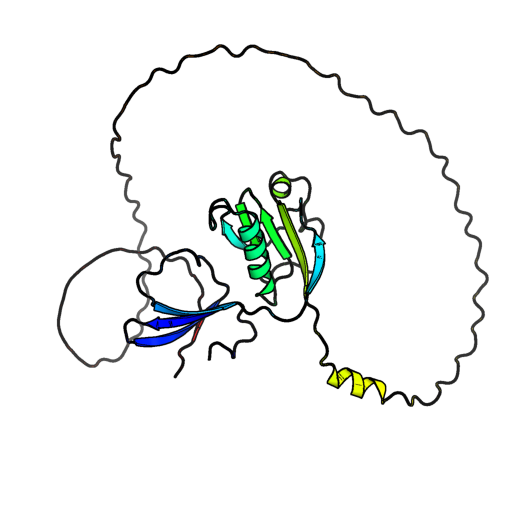 28.041 -14.815 -37.457 1.00 50.28 182 ALA A N 1
ATOM 1400 C CA . ALA A 1 182 ? 28.183 -13.697 -36.541 1.00 50.28 182 ALA A CA 1
ATOM 1401 C C . ALA A 1 182 ? 29.257 -12.727 -37.056 1.00 50.28 182 ALA A C 1
ATOM 1403 O O . ALA A 1 182 ? 30.457 -12.949 -36.889 1.00 50.28 182 ALA A O 1
ATOM 1404 N N . THR A 1 183 ? 28.824 -11.645 -37.699 1.00 59.34 183 THR A N 1
ATOM 1405 C CA . THR A 1 183 ? 29.699 -10.528 -38.057 1.00 59.34 183 THR A CA 1
ATOM 1406 C C . THR A 1 183 ? 30.094 -9.774 -36.789 1.00 59.34 183 THR A C 1
ATOM 1408 O O . THR A 1 183 ? 29.258 -9.462 -35.943 1.00 59.34 183 THR A O 1
ATOM 1411 N N . ALA A 1 184 ? 31.395 -9.522 -36.663 1.00 59.03 184 ALA A N 1
ATOM 1412 C CA . ALA A 1 184 ? 32.063 -8.956 -35.502 1.00 59.03 184 ALA A CA 1
ATOM 1413 C C . ALA A 1 184 ? 31.368 -7.713 -34.916 1.00 59.03 184 ALA A C 1
ATOM 1415 O O . ALA A 1 184 ? 31.105 -6.729 -35.608 1.00 59.03 184 ALA A O 1
ATOM 1416 N N . LEU A 1 185 ? 31.146 -7.763 -33.602 1.00 64.12 185 LEU A N 1
ATOM 1417 C CA . LEU A 1 185 ? 30.681 -6.650 -32.785 1.00 64.12 185 LEU A CA 1
ATOM 1418 C C . LEU A 1 185 ? 31.752 -5.533 -32.772 1.00 64.12 185 LEU A C 1
ATOM 1420 O O . LEU A 1 185 ? 32.910 -5.819 -32.445 1.00 64.12 185 LEU A O 1
ATOM 1424 N N . PRO A 1 186 ? 31.420 -4.271 -33.101 1.00 65.75 186 PRO A N 1
ATOM 1425 C CA . PRO A 1 186 ? 32.360 -3.163 -32.978 1.00 65.75 186 PRO A CA 1
ATOM 1426 C C . PRO A 1 186 ? 32.702 -2.904 -31.504 1.00 65.75 186 PRO A C 1
ATOM 1428 O O . PRO A 1 186 ? 31.830 -2.878 -30.635 1.00 65.75 186 PRO A O 1
ATOM 1431 N N . LYS A 1 187 ? 33.999 -2.722 -31.228 1.00 63.88 187 LYS A N 1
ATOM 1432 C CA . LYS A 1 187 ? 34.524 -2.374 -29.900 1.00 63.88 187 LYS A CA 1
ATOM 1433 C C . LYS A 1 187 ? 33.851 -1.095 -29.371 1.00 63.88 187 LYS A C 1
ATOM 1435 O O . LYS A 1 187 ? 33.782 -0.117 -30.118 1.00 63.88 187 LYS A O 1
ATOM 1440 N N . PRO A 1 188 ? 33.437 -1.054 -28.091 1.00 60.72 188 PRO A N 1
ATOM 1441 C CA . PRO A 1 188 ? 32.958 0.171 -27.467 1.00 60.72 188 PRO A CA 1
ATOM 1442 C C . PRO A 1 188 ? 34.092 1.199 -27.413 1.00 60.72 188 PRO A C 1
ATOM 1444 O O . PRO A 1 188 ? 35.154 0.939 -26.844 1.00 60.72 188 PRO A O 1
ATOM 1447 N N . VAL A 1 189 ? 33.867 2.367 -28.008 1.00 70.38 189 VAL A N 1
ATOM 1448 C CA . VAL A 1 189 ? 34.729 3.538 -27.841 1.00 70.38 189 VAL A CA 1
ATOM 1449 C C . VAL A 1 189 ? 34.421 4.129 -26.466 1.00 70.38 189 VAL A C 1
ATOM 1451 O O . VAL A 1 189 ? 33.324 4.638 -26.244 1.00 70.38 189 VAL A O 1
ATOM 1454 N N . LEU A 1 190 ? 35.371 4.029 -25.530 1.00 65.88 190 LEU A N 1
ATOM 1455 C CA . LEU A 1 190 ? 35.309 4.755 -24.261 1.00 65.88 190 LEU A CA 1
ATOM 1456 C C . LEU A 1 190 ? 35.385 6.268 -24.540 1.00 65.88 190 LEU A C 1
ATOM 1458 O O . LEU A 1 190 ? 36.350 6.704 -25.173 1.00 65.88 190 LEU A O 1
ATOM 1462 N N . PRO A 1 191 ? 34.440 7.087 -24.046 1.00 58.19 191 PRO A N 1
ATOM 1463 C CA . PRO A 1 191 ? 34.619 8.529 -24.031 1.00 58.19 191 PRO A CA 1
ATOM 1464 C C . PRO A 1 191 ? 35.704 8.917 -23.019 1.00 58.19 191 PRO A C 1
ATOM 1466 O O . PRO A 1 191 ? 35.751 8.421 -21.891 1.00 58.19 191 PRO A O 1
ATOM 1469 N N . ALA A 1 192 ? 36.593 9.804 -23.463 1.00 51.81 192 ALA A N 1
ATOM 1470 C CA . ALA A 1 192 ? 37.685 10.358 -22.684 1.00 51.81 192 ALA A CA 1
ATOM 1471 C C . ALA A 1 192 ? 37.166 11.085 -21.433 1.00 51.81 192 ALA A C 1
ATOM 1473 O O . ALA A 1 192 ? 36.252 11.909 -21.498 1.00 51.81 192 ALA A O 1
ATOM 1474 N N . ALA A 1 193 ? 37.790 10.792 -20.294 1.00 47.94 193 ALA A N 1
ATOM 1475 C CA . ALA A 1 193 ? 37.597 11.524 -19.055 1.00 47.94 193 ALA A CA 1
ATOM 1476 C C . ALA A 1 193 ? 38.096 12.967 -19.228 1.00 47.94 193 ALA A C 1
ATOM 1478 O O . ALA A 1 193 ? 39.295 13.213 -19.362 1.00 47.94 193 ALA A O 1
ATOM 1479 N N . HIS A 1 194 ? 37.174 13.927 -19.212 1.00 49.28 194 HIS A N 1
ATOM 1480 C CA . HIS A 1 194 ? 37.513 15.334 -19.054 1.00 49.28 194 HIS A CA 1
ATOM 1481 C C . HIS A 1 194 ? 37.727 15.631 -17.571 1.00 49.28 194 HIS A C 1
ATOM 1483 O O . HIS A 1 194 ? 36.797 15.924 -16.823 1.00 49.28 194 HIS A O 1
ATOM 1489 N N . THR A 1 195 ? 38.988 15.564 -17.154 1.00 49.84 195 THR A N 1
ATOM 1490 C CA . THR A 1 195 ? 39.462 16.167 -15.911 1.00 49.84 195 THR A CA 1
ATOM 1491 C C . THR A 1 195 ? 39.456 17.681 -16.095 1.00 49.84 195 THR A C 1
ATOM 1493 O O . THR A 1 195 ? 40.333 18.231 -16.760 1.00 49.84 195 THR A O 1
ATOM 1496 N N . LYS A 1 196 ? 38.472 18.370 -15.517 1.00 46.12 196 LYS A N 1
ATOM 1497 C CA . LYS A 1 196 ? 38.554 19.815 -15.300 1.00 46.12 196 LYS A CA 1
ATOM 1498 C C . LYS A 1 196 ? 38.257 20.109 -13.836 1.00 46.12 196 LYS A C 1
ATOM 1500 O O . LYS A 1 196 ? 37.112 20.150 -13.401 1.00 46.12 196 LYS A O 1
ATOM 1505 N N . ALA A 1 197 ? 39.339 20.221 -13.076 1.00 50.91 197 ALA A N 1
ATOM 1506 C CA . ALA A 1 197 ? 39.342 20.809 -11.752 1.00 50.91 197 ALA A CA 1
ATOM 1507 C C . ALA A 1 197 ? 39.280 22.329 -11.935 1.00 50.91 197 ALA A C 1
ATOM 1509 O O . ALA A 1 197 ? 40.311 22.961 -12.143 1.00 50.91 197 ALA A O 1
ATOM 1510 N N . ASP A 1 198 ? 38.074 22.892 -11.905 1.00 44.94 198 ASP A N 1
ATOM 1511 C CA . ASP A 1 198 ? 37.893 24.336 -11.802 1.00 44.94 198 ASP A CA 1
ATOM 1512 C C . ASP A 1 198 ? 37.636 24.706 -10.333 1.00 44.94 198 ASP A C 1
ATOM 1514 O O . ASP A 1 198 ? 36.782 24.151 -9.637 1.00 44.94 198 ASP A O 1
ATOM 1518 N N . GLN A 1 199 ? 38.486 25.619 -9.871 1.00 46.34 199 GLN A N 1
ATOM 1519 C CA . GLN A 1 199 ? 38.511 26.262 -8.567 1.00 46.34 199 GLN A CA 1
ATOM 1520 C C . GLN A 1 199 ? 37.172 26.934 -8.248 1.00 46.34 199 GLN A C 1
ATOM 1522 O O . GLN A 1 199 ? 36.712 27.794 -8.997 1.00 46.34 199 GLN A O 1
ATOM 1527 N N . PHE A 1 200 ? 36.604 26.628 -7.082 1.00 39.81 200 PHE A N 1
ATOM 1528 C CA . PHE A 1 200 ? 35.599 27.486 -6.458 1.00 39.81 200 PHE A CA 1
ATOM 1529 C C . PHE A 1 200 ? 36.293 28.482 -5.517 1.00 39.81 200 PHE A C 1
ATOM 1531 O O . PHE A 1 200 ? 37.016 28.054 -4.613 1.00 39.81 200 PHE A O 1
ATOM 1538 N N . PRO A 1 201 ? 36.091 29.800 -5.689 1.00 53.12 201 PRO A N 1
ATOM 1539 C CA . PRO A 1 201 ? 36.551 30.789 -4.730 1.00 53.12 201 PRO A CA 1
ATOM 1540 C C . PRO A 1 201 ? 35.678 30.756 -3.470 1.00 53.12 201 PRO A C 1
ATOM 1542 O O . PRO A 1 201 ? 34.454 30.899 -3.522 1.00 53.12 201 PRO A O 1
ATOM 1545 N N . SER A 1 202 ? 36.335 30.597 -2.321 1.00 47.78 202 SER A N 1
ATOM 1546 C CA . SER A 1 202 ? 35.754 30.794 -0.995 1.00 47.78 202 SER A CA 1
ATOM 1547 C C . SER A 1 202 ? 35.177 32.203 -0.885 1.00 47.78 202 SER A C 1
ATOM 1549 O O . SER A 1 202 ? 35.918 33.177 -0.772 1.00 47.78 202 SER A O 1
ATOM 1551 N N . THR A 1 203 ? 33.850 32.307 -0.902 1.00 41.59 203 THR A N 1
ATOM 1552 C CA . THR A 1 203 ? 33.146 33.549 -0.576 1.00 41.59 203 THR A CA 1
ATOM 1553 C C . THR A 1 203 ? 32.603 33.410 0.839 1.00 41.59 203 THR A C 1
ATOM 1555 O O . THR A 1 203 ? 31.761 32.558 1.120 1.00 41.59 203 THR A O 1
ATOM 1558 N N . SER A 1 204 ? 33.147 34.209 1.749 1.00 50.56 204 SER A N 1
ATOM 1559 C CA . SER A 1 204 ? 32.704 34.329 3.132 1.00 50.56 204 SER A CA 1
ATOM 1560 C C . SER A 1 204 ? 31.294 34.925 3.198 1.00 50.56 204 SER A C 1
ATOM 1562 O O . SER A 1 204 ? 31.002 35.958 2.599 1.00 50.56 204 SER A O 1
ATOM 1564 N N . LEU A 1 205 ? 30.414 34.265 3.953 1.00 41.94 205 LEU A N 1
ATOM 1565 C CA . LEU A 1 205 ? 29.080 34.754 4.298 1.00 41.94 205 LEU A CA 1
ATOM 1566 C C . LEU A 1 205 ? 29.175 35.816 5.409 1.00 41.94 205 LEU A C 1
ATOM 1568 O O . LEU A 1 205 ? 29.770 35.533 6.452 1.00 41.94 205 LEU A O 1
ATOM 1572 N N . PRO A 1 206 ? 28.555 37.000 5.258 1.00 53.25 206 PRO A N 1
ATOM 1573 C CA . PRO A 1 206 ? 28.267 37.870 6.387 1.00 53.25 206 PRO A CA 1
ATOM 1574 C C . PRO A 1 206 ? 27.001 37.398 7.115 1.00 53.25 206 PRO A C 1
ATOM 1576 O O . PRO A 1 206 ? 25.931 37.249 6.524 1.00 53.25 206 PRO A O 1
ATOM 1579 N N . SER A 1 207 ? 27.122 37.207 8.428 1.00 45.44 207 SER A N 1
ATOM 1580 C CA . SER A 1 207 ? 25.992 37.087 9.348 1.00 45.44 207 SER A CA 1
ATOM 1581 C C . SER A 1 207 ? 25.159 38.369 9.322 1.00 45.44 207 SER A C 1
ATOM 1583 O O . SER A 1 207 ? 25.642 39.421 9.740 1.00 45.44 207 SER A O 1
ATOM 1585 N N . SER A 1 208 ? 23.895 38.290 8.902 1.00 42.69 208 SER A N 1
ATOM 1586 C CA . SER A 1 208 ? 22.914 39.343 9.168 1.00 42.69 208 SER A CA 1
ATOM 1587 C C . SER A 1 208 ? 21.641 38.757 9.779 1.00 42.69 208 SER A C 1
ATOM 1589 O O . SER A 1 208 ? 20.899 37.969 9.198 1.00 42.69 208 SER A O 1
ATOM 1591 N N . SER A 1 209 ? 21.436 39.144 11.034 1.00 48.94 209 SER A N 1
ATOM 1592 C CA . SER A 1 209 ? 20.193 39.003 11.775 1.00 48.94 209 SER A CA 1
ATOM 1593 C C . SER A 1 209 ? 19.162 39.953 11.170 1.00 48.94 209 SER A C 1
ATOM 1595 O O . SER A 1 209 ? 19.388 41.163 11.131 1.00 48.94 209 SER A O 1
ATOM 1597 N N . SER A 1 210 ? 18.028 39.430 10.706 1.00 44.16 210 SER A N 1
ATOM 1598 C CA . SER A 1 210 ? 16.849 40.251 10.432 1.00 44.16 210 SER A CA 1
ATOM 1599 C C . SER A 1 210 ? 15.569 39.542 10.882 1.00 44.16 210 SER A C 1
ATOM 1601 O O . SER A 1 210 ? 15.364 38.349 10.671 1.00 44.16 210 SER A O 1
ATOM 1603 N N . LYS A 1 211 ? 14.754 40.318 11.603 1.00 46.34 211 LYS A N 1
ATOM 1604 C CA . LYS A 1 211 ? 13.436 39.987 12.157 1.00 46.34 211 LYS A CA 1
ATOM 1605 C C . LYS A 1 211 ? 12.436 39.590 11.060 1.00 46.34 211 LYS A C 1
ATOM 1607 O O . LYS A 1 211 ? 12.497 40.154 9.970 1.00 46.34 211 LYS A O 1
ATOM 1612 N N . PRO A 1 212 ? 11.440 38.742 11.371 1.00 47.91 212 PRO A N 1
ATOM 1613 C CA . PRO A 1 212 ? 10.339 38.477 10.457 1.00 47.91 212 PRO A CA 1
ATOM 1614 C C . PRO A 1 212 ? 9.359 39.659 10.433 1.00 47.91 212 PRO A C 1
ATOM 1616 O O . PRO A 1 212 ? 8.757 40.008 11.449 1.00 47.91 212 PRO A O 1
ATOM 1619 N N . THR A 1 213 ? 9.199 40.259 9.254 1.00 44.88 213 THR A N 1
ATOM 1620 C CA . THR A 1 213 ? 8.105 41.177 8.923 1.00 44.88 213 THR A CA 1
ATOM 1621 C C . THR A 1 213 ? 6.948 40.361 8.354 1.00 44.88 213 THR A C 1
ATOM 1623 O O . THR A 1 213 ? 7.090 39.687 7.337 1.00 44.88 213 THR A O 1
ATOM 1626 N N . THR A 1 214 ? 5.801 40.422 9.025 1.00 41.03 214 THR A N 1
ATOM 1627 C CA . THR A 1 214 ? 4.535 39.823 8.596 1.00 41.03 214 THR A CA 1
ATOM 1628 C C . THR A 1 214 ? 3.956 40.627 7.432 1.00 41.03 214 THR A C 1
ATOM 1630 O O . THR A 1 214 ? 3.541 41.770 7.616 1.00 41.03 214 THR A O 1
ATOM 1633 N N . THR A 1 215 ? 3.898 40.034 6.239 1.00 43.00 215 THR A N 1
ATOM 1634 C CA . THR A 1 215 ? 3.170 40.586 5.088 1.00 43.00 215 THR A CA 1
ATOM 1635 C C . THR A 1 215 ? 1.909 39.757 4.860 1.00 43.00 215 THR A C 1
ATOM 1637 O O . THR A 1 215 ? 1.980 38.555 4.615 1.00 43.00 215 THR A O 1
ATOM 1640 N N . ALA A 1 216 ? 0.751 40.405 4.989 1.00 42.84 216 ALA A N 1
ATOM 1641 C CA . ALA A 1 216 ? -0.562 39.824 4.742 1.00 42.84 216 ALA A CA 1
ATOM 1642 C C . ALA A 1 216 ? -0.784 39.573 3.240 1.00 42.84 216 ALA A C 1
ATOM 1644 O O . ALA A 1 216 ? -0.439 40.415 2.411 1.00 42.84 216 ALA A O 1
ATOM 1645 N N . MET A 1 217 ? -1.384 38.428 2.903 1.00 43.62 217 MET A N 1
ATOM 1646 C CA . MET A 1 217 ? -1.866 38.134 1.551 1.00 43.62 217 MET A CA 1
ATOM 1647 C C . MET A 1 217 ? -3.293 38.669 1.335 1.00 43.62 217 MET A C 1
ATOM 1649 O O . MET A 1 217 ? -4.077 38.700 2.285 1.00 43.62 217 MET A O 1
ATOM 1653 N N . PRO A 1 218 ? -3.648 39.068 0.098 1.00 48.09 218 PRO A N 1
ATOM 1654 C CA . PRO A 1 218 ? -4.976 39.563 -0.239 1.00 48.09 218 PRO A CA 1
ATOM 1655 C C . PRO A 1 218 ? -6.013 38.438 -0.385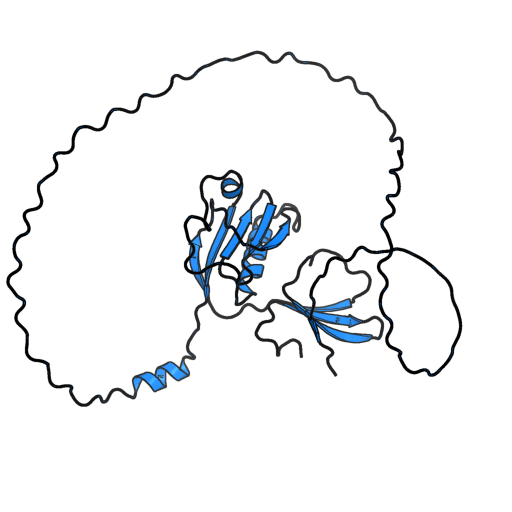 1.00 48.09 218 PRO A C 1
ATOM 1657 O O . PRO A 1 218 ? -5.779 37.414 -1.026 1.00 48.09 218 PRO A O 1
ATOM 1660 N N . THR A 1 219 ? -7.189 38.686 0.187 1.00 38.31 219 THR A N 1
ATOM 1661 C CA . THR A 1 219 ? -8.412 37.884 0.085 1.00 38.31 219 THR A CA 1
ATOM 1662 C C . THR A 1 219 ? -8.939 37.875 -1.353 1.00 38.31 219 THR A C 1
ATOM 1664 O O . THR A 1 219 ? -9.280 38.924 -1.897 1.00 38.31 219 THR A O 1
ATOM 1667 N N . SER A 1 220 ? -9.030 36.689 -1.958 1.00 35.09 220 SER A N 1
ATOM 1668 C CA . SER A 1 220 ? -9.714 36.460 -3.235 1.00 35.09 220 SER A CA 1
ATOM 1669 C C . SER A 1 220 ? -11.127 35.949 -2.964 1.00 35.09 220 SER A C 1
ATOM 1671 O O . SER A 1 220 ? -11.311 34.882 -2.380 1.00 35.09 220 SER A O 1
ATOM 1673 N N . THR A 1 221 ? -12.123 36.735 -3.362 1.00 39.84 221 THR A N 1
ATOM 1674 C CA . THR A 1 221 ? -13.551 36.431 -3.230 1.00 39.84 221 THR A CA 1
ATOM 1675 C C . THR A 1 221 ? -14.033 35.741 -4.507 1.00 39.84 221 THR A C 1
ATOM 1677 O O . THR A 1 221 ? -13.957 36.334 -5.583 1.00 39.84 221 THR A O 1
ATOM 1680 N N . LEU A 1 222 ? -14.566 34.520 -4.406 1.00 36.34 222 LEU A N 1
ATOM 1681 C CA . LEU A 1 222 ? -15.287 33.849 -5.498 1.00 36.34 222 LEU A CA 1
ATOM 1682 C C . LEU A 1 222 ? -16.757 33.594 -5.116 1.00 36.34 222 LEU A C 1
ATOM 1684 O O . LEU A 1 222 ? -17.070 33.453 -3.932 1.00 36.34 222 LEU A O 1
ATOM 1688 N N . PRO A 1 223 ? -17.673 33.594 -6.105 1.00 46.22 223 PRO A N 1
ATOM 1689 C CA . PRO A 1 223 ? -19.098 33.763 -5.876 1.00 46.22 223 PRO A CA 1
ATOM 1690 C C . PRO A 1 223 ? -19.840 32.490 -5.455 1.00 46.22 223 PRO A C 1
ATOM 1692 O O . PRO A 1 223 ? -19.606 31.376 -5.916 1.00 46.22 223 PRO A O 1
ATOM 1695 N N . ASN A 1 224 ? -20.807 32.774 -4.592 1.00 37.16 224 ASN A N 1
ATOM 1696 C CA . ASN A 1 224 ? -21.859 31.971 -3.994 1.00 37.16 224 ASN A CA 1
ATOM 1697 C C . ASN A 1 224 ? -22.646 31.119 -5.017 1.00 37.16 224 ASN A C 1
ATOM 1699 O O . ASN A 1 224 ? -23.295 31.664 -5.910 1.00 37.16 224 ASN A O 1
ATOM 1703 N N . ALA A 1 225 ? -22.637 29.792 -4.850 1.00 37.38 225 ALA A N 1
ATOM 1704 C CA . ALA A 1 225 ? -23.512 28.870 -5.573 1.00 37.38 225 ALA A CA 1
ATOM 1705 C C . ALA A 1 225 ? -24.669 28.433 -4.662 1.00 37.38 225 ALA A C 1
ATOM 1707 O O . ALA A 1 225 ? -24.484 27.805 -3.620 1.00 37.38 225 ALA A O 1
ATOM 1708 N N . SER A 1 226 ? -25.876 28.810 -5.070 1.00 40.72 226 SER A N 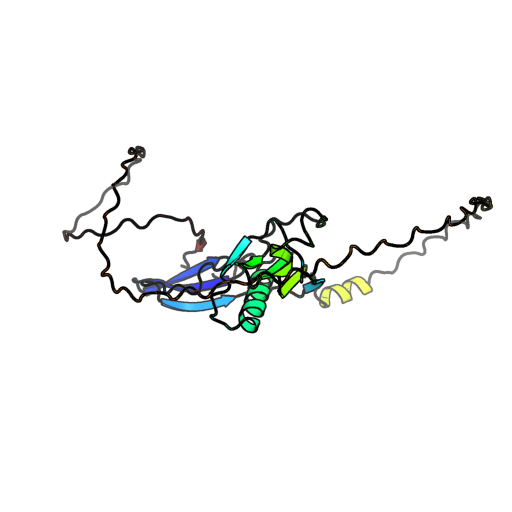1
ATOM 1709 C CA . SER A 1 226 ? -27.136 28.614 -4.360 1.00 40.72 226 SER A CA 1
ATOM 1710 C C . SER A 1 226 ? -27.519 27.132 -4.265 1.00 40.72 226 SER A C 1
ATOM 1712 O O . SER A 1 226 ? -27.685 26.459 -5.280 1.00 40.72 226 SER A O 1
ATOM 1714 N N . HIS A 1 227 ? -27.725 26.633 -3.045 1.00 37.19 227 HIS A N 1
ATOM 1715 C CA . HIS A 1 227 ? -28.357 25.337 -2.795 1.00 37.19 227 HIS A CA 1
ATOM 1716 C C . HIS A 1 227 ? -29.883 25.483 -2.731 1.00 37.19 227 HIS A C 1
ATOM 1718 O O . HIS A 1 227 ? -30.415 26.282 -1.960 1.00 37.19 227 HIS A O 1
ATOM 1724 N N . ALA A 1 228 ? -30.580 24.663 -3.519 1.00 36.28 228 ALA A N 1
ATOM 1725 C CA . ALA A 1 228 ? -32.016 24.449 -3.416 1.00 36.28 228 ALA A CA 1
ATOM 1726 C C . ALA A 1 228 ? -32.357 23.728 -2.099 1.00 36.28 228 ALA A C 1
ATOM 1728 O O . ALA A 1 228 ? -31.797 22.679 -1.775 1.00 36.28 228 ALA A O 1
ATOM 1729 N N . VAL A 1 229 ? -33.286 24.318 -1.347 1.00 37.75 229 VAL A N 1
ATOM 1730 C CA . VAL A 1 229 ? -33.823 23.827 -0.075 1.00 37.75 229 VAL A CA 1
ATOM 1731 C C . VAL A 1 229 ? -35.059 22.970 -0.352 1.00 37.75 229 VAL A C 1
ATOM 1733 O O . VAL A 1 229 ? -35.989 23.428 -1.011 1.00 37.75 229 VAL A O 1
ATOM 1736 N N . LEU A 1 230 ? -35.103 21.755 0.203 1.00 40.41 230 LEU A N 1
ATOM 1737 C CA . LEU A 1 230 ? -36.344 21.000 0.413 1.00 40.41 230 LEU A CA 1
ATOM 1738 C C . LEU A 1 230 ? -36.661 20.951 1.921 1.00 40.41 230 LEU A C 1
ATOM 1740 O O . LEU A 1 230 ? -35.736 20.854 2.734 1.00 40.41 230 LEU A O 1
ATOM 1744 N N . PRO A 1 231 ? -37.943 21.060 2.318 1.00 48.66 231 PRO A N 1
ATOM 1745 C CA . PRO A 1 231 ? -38.327 21.386 3.688 1.00 48.66 231 PRO A CA 1
ATOM 1746 C C . PRO A 1 231 ? -38.286 20.182 4.636 1.00 48.66 231 PRO A C 1
ATOM 1748 O O . PRO A 1 231 ? -38.723 19.080 4.305 1.00 48.66 231 PRO A O 1
ATOM 1751 N N . ARG A 1 232 ? -37.827 20.435 5.867 1.00 34.44 232 ARG A N 1
ATOM 1752 C CA . ARG A 1 232 ? -37.912 19.521 7.012 1.00 34.44 232 ARG A CA 1
ATOM 1753 C C . ARG A 1 232 ? -38.974 20.030 7.990 1.00 34.44 232 ARG A C 1
ATOM 1755 O O . ARG A 1 232 ? -39.002 21.213 8.324 1.00 34.44 232 ARG A O 1
ATOM 1762 N N . ALA A 1 233 ? -39.844 19.120 8.421 1.00 38.72 233 ALA A N 1
ATOM 1763 C CA . ALA A 1 233 ? -40.922 19.367 9.371 1.00 38.72 233 ALA A CA 1
ATOM 1764 C C . ALA A 1 233 ? -40.407 19.769 10.767 1.00 38.72 233 ALA A C 1
ATOM 1766 O O . ALA A 1 233 ? -39.319 19.386 11.197 1.00 38.72 233 ALA A O 1
ATOM 1767 N N . ARG A 1 234 ? -41.235 20.572 11.441 1.00 42.91 234 ARG A N 1
ATOM 1768 C CA . ARG A 1 234 ? -40.984 21.382 12.639 1.00 42.91 234 ARG A CA 1
ATOM 1769 C C . ARG A 1 234 ? -41.516 20.688 13.904 1.00 42.91 234 ARG A C 1
ATOM 1771 O O . ARG A 1 234 ? -42.658 20.248 13.885 1.00 42.91 234 ARG A O 1
ATOM 1778 N N . ALA A 1 235 ? -40.741 20.699 14.992 1.00 37.09 235 ALA A N 1
ATOM 1779 C CA . ALA A 1 235 ? -41.168 20.783 16.407 1.00 37.09 235 ALA A CA 1
ATOM 1780 C C . ALA A 1 235 ? -39.883 20.889 17.263 1.00 37.09 235 ALA A C 1
ATOM 1782 O O . ALA A 1 235 ? -39.089 19.959 17.266 1.00 37.09 235 ALA A O 1
ATOM 1783 N N . GLY A 1 236 ? -39.476 22.069 17.745 1.00 35.62 236 GLY A N 1
ATOM 1784 C CA . GLY A 1 236 ? -39.825 22.647 19.059 1.00 35.62 236 GLY A CA 1
ATOM 1785 C C . GLY A 1 236 ? -38.516 22.839 19.859 1.00 35.62 236 GLY A C 1
ATOM 1786 O O . GLY A 1 236 ? -37.888 21.858 20.218 1.00 35.62 236 GLY A O 1
ATOM 1787 N N . ALA A 1 237 ? -37.886 24.018 19.796 1.00 38.94 237 ALA A N 1
ATOM 1788 C CA . ALA A 1 237 ? -37.900 25.114 20.785 1.00 38.94 237 ALA A CA 1
ATOM 1789 C C . ALA A 1 237 ? -37.033 24.869 22.047 1.00 38.94 237 ALA A C 1
ATOM 1791 O O . ALA A 1 237 ? -37.405 24.083 22.910 1.00 38.94 237 ALA A O 1
ATOM 1792 N N . GLY A 1 238 ? -35.912 25.606 22.165 1.00 33.97 238 GLY A N 1
ATOM 1793 C CA . GLY A 1 238 ? -35.084 25.670 23.382 1.00 33.97 238 GLY A CA 1
ATOM 1794 C C . GLY A 1 238 ? -33.697 26.330 23.230 1.00 33.97 238 GLY A C 1
ATOM 1795 O O . GLY A 1 238 ? -32.708 25.624 23.139 1.00 33.97 238 GLY A O 1
ATOM 1796 N N . ALA A 1 239 ? -33.678 27.670 23.193 1.00 34.62 239 ALA A N 1
ATOM 1797 C CA . ALA A 1 239 ? -32.654 28.655 23.619 1.00 34.62 239 ALA A CA 1
ATOM 1798 C C . ALA A 1 239 ? -31.115 28.472 23.418 1.00 34.62 239 ALA A C 1
ATOM 1800 O O . ALA A 1 239 ? -30.489 27.593 23.993 1.00 34.62 239 ALA A O 1
ATOM 1801 N N . HIS A 1 240 ? -30.544 29.475 22.719 1.00 38.16 240 HIS A N 1
ATOM 1802 C CA . HIS A 1 240 ? -29.305 30.263 22.950 1.00 38.16 240 HIS A CA 1
ATOM 1803 C C . HIS A 1 240 ? -27.984 29.606 23.412 1.00 38.16 240 HIS A C 1
ATOM 1805 O O . HIS A 1 240 ? -27.902 29.142 24.538 1.00 38.16 240 HIS A O 1
ATOM 1811 N N . VAL A 1 241 ? -26.909 29.788 22.617 1.00 37.91 241 VAL A N 1
ATOM 1812 C CA . VAL A 1 241 ? -25.678 30.574 22.924 1.00 37.91 241 VAL A CA 1
ATOM 1813 C C . VAL A 1 241 ? -24.843 30.744 21.632 1.00 37.91 241 VAL A C 1
ATOM 1815 O O . VAL A 1 241 ? -24.783 29.845 20.797 1.00 37.91 241 VAL A O 1
ATOM 1818 N N . HIS A 1 242 ? -24.265 31.938 21.461 1.00 38.12 242 HIS A N 1
ATOM 1819 C CA . HIS A 1 242 ? -23.295 32.327 20.430 1.00 38.12 242 HIS A CA 1
ATOM 1820 C C . HIS A 1 242 ? -21.944 31.620 20.630 1.00 38.12 242 HIS A C 1
ATOM 1822 O O . HIS A 1 242 ? -21.470 31.570 21.755 1.00 38.12 242 HIS A O 1
ATOM 1828 N N . ASP A 1 243 ? -21.298 31.161 19.555 1.00 30.73 243 ASP A N 1
ATOM 1829 C CA . ASP A 1 243 ? -19.981 31.675 19.149 1.00 30.73 243 ASP A CA 1
ATOM 1830 C C . ASP A 1 243 ? -19.484 31.026 17.850 1.00 30.73 243 ASP A C 1
ATOM 1832 O O . ASP A 1 243 ? -19.729 29.859 17.549 1.00 30.73 243 ASP A O 1
ATOM 1836 N N . ALA A 1 244 ? -18.818 31.860 17.055 1.00 38.19 244 ALA A N 1
ATOM 1837 C CA . ALA A 1 244 ? -18.155 31.532 15.804 1.00 38.19 244 ALA A CA 1
ATOM 1838 C C . ALA A 1 244 ? -16.904 30.667 16.031 1.00 38.19 244 ALA A C 1
ATOM 1840 O O . ALA A 1 244 ? -16.312 30.741 17.099 1.00 38.19 244 ALA A O 1
ATOM 1841 N N . VAL A 1 245 ? -16.474 29.917 15.005 1.00 32.06 245 VAL A N 1
ATOM 1842 C CA . VAL A 1 245 ? -15.092 29.851 14.468 1.00 32.06 245 VAL A CA 1
ATOM 1843 C C . VAL A 1 245 ? -15.030 28.787 13.359 1.00 32.06 245 VAL A C 1
ATOM 1845 O O . VAL A 1 245 ? -15.360 27.628 13.581 1.00 32.06 245 VAL A O 1
ATOM 1848 N N . GLY A 1 246 ? -14.493 29.190 12.203 1.00 28.84 246 GLY A N 1
ATOM 1849 C CA . GLY A 1 246 ? -13.500 28.396 11.471 1.00 28.84 246 GLY A CA 1
ATOM 1850 C C . GLY A 1 246 ? -14.009 27.382 10.455 1.00 28.84 246 GLY A C 1
ATOM 1851 O O . GLY A 1 246 ? -14.186 26.208 10.762 1.00 28.84 246 GLY A O 1
ATOM 1852 N N . GLU A 1 247 ? -14.117 27.843 9.213 1.00 30.27 247 GLU A N 1
ATOM 1853 C CA . GLU A 1 247 ? -14.212 27.036 7.999 1.00 30.27 247 GLU A CA 1
ATOM 1854 C C . GLU A 1 247 ? -13.006 26.080 7.893 1.00 30.27 247 GLU A C 1
ATOM 1856 O O . GLU A 1 247 ? -11.857 26.514 7.817 1.00 30.27 247 GLU A O 1
ATOM 1861 N N . ALA A 1 248 ? -13.263 24.770 7.926 1.00 33.16 248 ALA A N 1
ATOM 1862 C CA . ALA A 1 248 ? -12.286 23.738 7.603 1.00 33.16 248 ALA A CA 1
ATOM 1863 C C . ALA A 1 248 ? -12.595 23.205 6.201 1.00 33.16 248 ALA A C 1
ATOM 1865 O O . ALA A 1 248 ? -13.605 22.526 5.988 1.00 33.16 248 ALA A O 1
ATOM 1866 N N . ASP A 1 249 ? -11.713 23.508 5.251 1.00 34.28 249 ASP A N 1
ATOM 1867 C CA . ASP A 1 249 ? -11.761 23.015 3.877 1.00 34.28 249 ASP A CA 1
ATOM 1868 C C . ASP A 1 249 ? -11.594 21.486 3.816 1.00 34.28 249 ASP A C 1
ATOM 1870 O O . ASP A 1 249 ? -10.510 20.911 3.776 1.00 34.28 249 ASP A O 1
ATOM 1874 N N . LYS A 1 250 ? -12.741 20.816 3.883 1.00 33.34 250 LYS A N 1
ATOM 1875 C CA . LYS A 1 250 ? -13.256 19.806 2.949 1.00 33.34 250 LYS A CA 1
ATOM 1876 C C . LYS A 1 250 ? -12.234 19.156 1.986 1.00 33.34 250 LYS A C 1
ATOM 1878 O O . LYS A 1 250 ? -12.122 19.540 0.828 1.00 33.34 250 LYS A O 1
ATOM 1883 N N . PHE A 1 251 ? -11.661 18.023 2.397 1.00 29.70 251 PHE A N 1
ATOM 1884 C CA . PHE A 1 251 ? -11.320 16.926 1.476 1.00 29.70 251 PHE A CA 1
ATOM 1885 C C . PHE A 1 251 ? -12.172 15.692 1.817 1.00 29.70 251 PHE A C 1
ATOM 1887 O O . PHE A 1 251 ? -12.307 15.354 2.997 1.00 29.70 251 PHE A O 1
ATOM 1894 N N . PRO A 1 252 ? -12.790 15.007 0.834 1.00 37.97 252 PRO A N 1
ATOM 1895 C CA . PRO A 1 252 ? -13.727 13.921 1.100 1.00 37.97 252 PRO A CA 1
ATOM 1896 C C . PRO A 1 252 ? -12.990 12.627 1.474 1.00 37.97 252 PRO A C 1
ATOM 1898 O O . PRO A 1 252 ? -12.797 11.725 0.660 1.00 37.97 252 PRO A O 1
ATOM 1901 N N . GLY A 1 253 ? -12.610 12.502 2.744 1.00 40.09 253 GLY A N 1
ATOM 1902 C CA . GLY A 1 253 ? -12.276 11.213 3.340 1.00 40.09 253 GLY A CA 1
ATOM 1903 C C . GLY A 1 253 ? -13.536 10.351 3.422 1.00 40.09 253 GLY A C 1
ATOM 1904 O O . GLY A 1 253 ? -14.371 10.544 4.302 1.00 40.09 253 GLY A O 1
ATOM 1905 N N . SER A 1 254 ? -13.699 9.406 2.498 1.00 42.62 254 SER A N 1
ATOM 1906 C CA . SER A 1 254 ? -14.852 8.499 2.479 1.00 42.62 254 SER A CA 1
ATOM 1907 C C . SER A 1 254 ? -14.704 7.424 3.562 1.00 42.62 254 SER A C 1
ATOM 1909 O O . SER A 1 254 ? -14.187 6.338 3.306 1.00 42.62 254 SER A O 1
ATOM 1911 N N . PHE A 1 255 ? -15.139 7.718 4.788 1.00 49.41 255 PHE A N 1
ATOM 1912 C CA . PHE A 1 255 ? -15.431 6.690 5.789 1.00 49.41 255 PHE A CA 1
ATOM 1913 C C . PHE A 1 255 ? -16.909 6.324 5.693 1.00 49.41 255 PHE A C 1
ATOM 1915 O O . PHE A 1 255 ? -17.781 7.187 5.799 1.00 49.41 255 PHE A O 1
ATOM 1922 N N . LEU A 1 256 ? -17.205 5.036 5.511 1.00 47.88 256 LEU A N 1
ATOM 1923 C CA . LEU A 1 256 ? -18.579 4.559 5.614 1.00 47.88 256 LEU A CA 1
ATOM 1924 C C . LEU A 1 256 ? -18.931 4.481 7.106 1.00 47.88 256 LEU A C 1
ATOM 1926 O O . LEU A 1 256 ? -18.394 3.641 7.834 1.00 47.88 256 LEU A O 1
ATOM 1930 N N . ARG A 1 257 ? -19.800 5.379 7.577 1.00 51.00 257 ARG A N 1
ATOM 1931 C CA . ARG A 1 257 ? -20.317 5.343 8.949 1.00 51.00 257 ARG A CA 1
ATOM 1932 C C . ARG A 1 257 ? -21.389 4.264 9.024 1.00 51.00 257 ARG A C 1
ATOM 1934 O O . ARG A 1 257 ? -22.453 4.405 8.428 1.00 51.00 257 ARG A O 1
ATOM 1941 N N . VAL A 1 258 ? -21.108 3.184 9.746 1.00 59.72 258 VAL A N 1
ATOM 1942 C CA . VAL A 1 258 ? -22.093 2.131 10.008 1.00 59.72 258 VAL A CA 1
ATOM 1943 C C . VAL A 1 258 ? -22.540 2.274 11.455 1.00 59.72 258 VAL A C 1
ATOM 1945 O O . VAL A 1 258 ? -21.778 1.976 12.377 1.00 59.72 258 VAL A O 1
ATOM 1948 N N . LEU A 1 259 ? -23.772 2.746 11.653 1.00 46.88 259 LEU A N 1
ATOM 1949 C CA . LEU A 1 259 ? -24.389 2.779 12.974 1.00 46.88 259 LEU A CA 1
ATOM 1950 C C . LEU A 1 259 ? -24.651 1.340 13.424 1.00 46.88 259 LEU A C 1
ATOM 1952 O O . LEU A 1 259 ? -25.231 0.540 12.688 1.00 46.88 259 LEU A O 1
ATOM 1956 N N . THR A 1 260 ? -24.175 0.995 14.613 1.00 47.22 260 THR A N 1
ATOM 1957 C CA . THR A 1 260 ? -24.513 -0.267 15.269 1.00 47.22 260 THR A CA 1
ATOM 1958 C C . THR A 1 260 ? -25.618 0.013 16.274 1.00 47.22 260 THR A C 1
ATOM 1960 O O . THR A 1 260 ? -25.382 0.763 17.216 1.00 47.22 260 THR A O 1
ATOM 1963 N N . SER A 1 261 ? -26.807 -0.539 16.025 1.00 42.31 261 SER A N 1
ATOM 1964 C CA . SER A 1 261 ? -27.909 -0.631 16.991 1.00 42.31 261 SER A CA 1
ATOM 1965 C C . SER A 1 261 ? -27.602 -1.652 18.076 1.00 42.31 261 SER A C 1
ATOM 1967 O O . SER A 1 261 ? -27.074 -2.723 17.684 1.00 42.31 261 SER A O 1
#